Protein AF-A0A0J5TB33-F1 (afdb_monomer_lite)

Sequence (223 aa):
MFHTAGFGIARHGEAAIREALNRIAAAATGHLDEPNKAFGPMYPALNKSYAEESGFAPFRRLLRECILNHWPIAPGQIFLSEVLAERRLHSIVTAAKEFDLDAQVIEHFLIEVGAIPKLDDRPRSRRMFDAKAHAELLAEIPTLVGPIAMRRAMGATRHELMALEEENLLPPRTRVAKVKNPWRISDGETLVAGLLKGAIAVAEDDTDWETAPHPQADRGELV

Secondary structure (DSSP, 8-state):
-HHHHHHHHHTT-HHHHHHHHHHHHHT--STT--HHHHHTTHHHIIIIITSS-GGGHHHHHHHHHHHHTTS-PPTT-EETTEE--S-SEEEHHHHHHHHT--HHHHHHHHHHTTSS-S---S-GGG-EEETTTTHHHHHHGGG-B-HHHHHHHHT--HHHHHHHHHTTSS--S---TT-S--B-HHHHHHHHHHHHTTPPPPPTT-TTSPPPPPPP-------

Radius of gyration: 27.24 Å; chains: 1; bounding box: 70×29×78 Å

Foldseek 3Di:
DVVVVVVVQPVVDDVSLLVVLLVLLVVQQDLPRALCNSVPPVQCCQFPVCLPPPVCLSVLVSNVVSRLVFAFDQAQDDTSNDGRHHTQKDQLVRLCVVLVHDSVVVVQLCCVVVQFPPDDPGPSRRGMGGCVVCVVVSNCLVQFAAPVVLCVLLVHDPVRVVVCCVVVVQPFCDPPPPRRRRHHSVSSNVSSVVVCPPDDDDDPPRPVDDDDDDPDPPPPDDD

Structure (mmCIF, N/CA/C/O backbone):
data_AF-A0A0J5TB33-F1
#
_entry.id   AF-A0A0J5TB33-F1
#
loop_
_atom_site.group_PDB
_atom_site.id
_atom_site.type_symbol
_atom_site.label_atom_id
_atom_site.label_alt_id
_atom_site.label_comp_id
_atom_site.label_asym_id
_atom_site.label_entity_id
_atom_site.label_seq_id
_atom_site.pdbx_PDB_ins_code
_atom_site.Cartn_x
_atom_site.Cartn_y
_atom_site.Cartn_z
_atom_site.occupancy
_atom_site.B_iso_or_equiv
_atom_site.auth_seq_id
_atom_site.auth_comp_id
_atom_site.auth_asym_id
_atom_site.auth_atom_id
_atom_site.pdbx_PDB_model_num
ATOM 1 N N . MET A 1 1 ? 28.295 -12.869 -28.265 1.00 44.28 1 MET A N 1
ATOM 2 C CA . MET A 1 1 ? 27.444 -14.014 -27.860 1.00 44.28 1 MET A CA 1
ATOM 3 C C . MET A 1 1 ? 26.022 -13.614 -27.435 1.00 44.28 1 MET A C 1
ATOM 5 O O . MET A 1 1 ? 25.119 -14.402 -27.655 1.00 44.28 1 MET A O 1
ATOM 9 N N . PHE A 1 2 ? 25.776 -12.405 -26.901 1.00 53.16 2 PHE A N 1
ATOM 10 C CA . PHE A 1 2 ? 24.431 -11.971 -26.463 1.00 53.16 2 PHE A CA 1
ATOM 11 C C . PHE A 1 2 ? 23.439 -11.625 -27.595 1.00 53.16 2 PHE A C 1
ATOM 13 O O . PHE A 1 2 ? 22.242 -11.864 -27.455 1.00 53.16 2 PHE A O 1
ATOM 20 N N . HIS A 1 3 ? 23.916 -11.117 -28.738 1.00 55.41 3 HIS A N 1
ATOM 21 C CA . HIS A 1 3 ? 23.046 -10.688 -29.847 1.00 55.41 3 HIS A CA 1
ATOM 22 C C . HIS A 1 3 ? 22.219 -11.829 -30.468 1.00 55.41 3 HIS A C 1
ATOM 24 O O . HIS A 1 3 ? 21.059 -11.622 -30.818 1.00 55.41 3 HIS A O 1
ATOM 3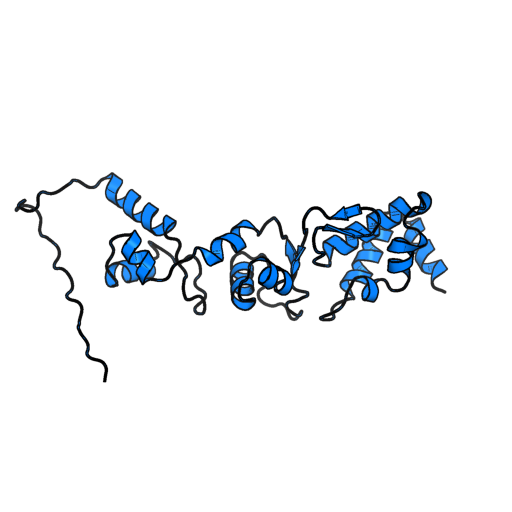0 N N . THR A 1 4 ? 22.769 -13.046 -30.548 1.00 61.22 4 THR A N 1
ATOM 31 C CA . THR A 1 4 ? 22.080 -14.211 -31.131 1.00 61.22 4 THR A CA 1
ATOM 32 C C . THR A 1 4 ? 20.906 -14.679 -30.268 1.00 61.22 4 THR A C 1
ATOM 34 O O . THR A 1 4 ? 19.859 -15.041 -30.797 1.00 61.22 4 THR A O 1
ATOM 37 N N . ALA A 1 5 ? 21.049 -14.617 -28.940 1.00 75.75 5 ALA A N 1
ATOM 38 C CA . ALA A 1 5 ? 19.981 -14.967 -28.005 1.00 75.75 5 ALA A CA 1
ATOM 39 C C . ALA A 1 5 ? 18.845 -13.930 -28.032 1.00 75.75 5 ALA A C 1
ATOM 41 O O . ALA A 1 5 ? 17.676 -14.303 -28.088 1.00 75.75 5 ALA A O 1
ATOM 42 N N . GLY A 1 6 ? 19.184 -12.635 -28.069 1.00 80.06 6 GLY A N 1
ATOM 43 C CA . GLY A 1 6 ? 18.194 -11.556 -28.159 1.00 80.06 6 GLY A CA 1
ATOM 44 C C . GLY A 1 6 ? 17.358 -11.622 -29.441 1.00 80.06 6 GLY A C 1
ATOM 45 O O . GLY A 1 6 ? 16.130 -11.597 -29.376 1.00 80.06 6 GLY A O 1
ATOM 46 N N . PHE A 1 7 ? 18.004 -11.794 -30.601 1.00 82.00 7 PHE A N 1
ATOM 47 C CA . PHE A 1 7 ? 17.297 -11.976 -31.876 1.00 82.00 7 PHE A CA 1
ATOM 48 C C . PHE A 1 7 ? 16.465 -13.266 -31.896 1.00 82.00 7 PHE A C 1
ATOM 50 O O . PHE A 1 7 ? 15.328 -13.273 -32.368 1.00 82.00 7 PHE A O 1
ATOM 57 N N . GLY A 1 8 ? 17.012 -14.348 -31.331 1.00 88.88 8 GLY A N 1
ATOM 58 C CA . GLY A 1 8 ? 16.320 -15.625 -31.193 1.00 88.88 8 GLY A CA 1
ATOM 59 C C . GLY A 1 8 ? 15.018 -15.531 -30.399 1.00 88.88 8 GLY A C 1
ATOM 60 O O . GLY A 1 8 ? 14.089 -16.257 -30.717 1.00 88.88 8 GLY A O 1
ATOM 61 N N . ILE A 1 9 ? 14.919 -14.621 -29.426 1.00 89.31 9 ILE A N 1
ATOM 62 C CA . ILE A 1 9 ? 13.676 -14.326 -28.696 1.00 89.31 9 ILE A CA 1
ATOM 63 C C . ILE A 1 9 ? 12.773 -13.407 -29.525 1.00 89.31 9 ILE A C 1
ATOM 65 O O . ILE A 1 9 ? 11.595 -13.704 -29.712 1.00 89.31 9 ILE A O 1
ATOM 69 N N . ALA A 1 10 ? 13.323 -12.312 -30.058 1.00 88.75 10 ALA A N 1
ATOM 70 C CA . ALA A 1 10 ? 12.549 -11.287 -30.755 1.00 88.75 10 ALA A CA 1
ATOM 71 C C . ALA A 1 10 ? 11.837 -11.807 -32.015 1.00 88.75 10 ALA A C 1
ATOM 73 O O . ALA A 1 10 ? 10.724 -11.371 -32.306 1.00 88.75 10 ALA A O 1
ATOM 74 N N . ARG A 1 11 ? 12.420 -12.783 -32.730 1.00 91.88 11 ARG A N 1
ATOM 75 C CA . ARG A 1 11 ? 11.772 -13.420 -33.895 1.00 91.88 11 ARG A CA 1
ATOM 76 C C . ARG A 1 11 ? 10.450 -14.125 -33.555 1.00 91.88 11 ARG A C 1
ATOM 78 O O . ARG A 1 11 ? 9.670 -14.399 -34.458 1.00 91.88 11 ARG A O 1
ATOM 85 N N . HIS A 1 12 ? 10.215 -14.441 -32.279 1.00 92.00 12 HIS A N 1
ATOM 86 C CA . HIS A 1 12 ? 8.972 -15.046 -31.792 1.00 92.00 12 HIS A CA 1
ATOM 87 C C . HIS A 1 12 ? 7.931 -13.997 -31.353 1.00 92.00 12 HIS A C 1
ATOM 89 O O . HIS A 1 12 ? 6.859 -14.356 -30.871 1.00 92.00 12 HIS A O 1
ATOM 95 N N . GLY A 1 13 ? 8.216 -12.706 -31.554 1.00 93.25 13 GLY A N 1
ATOM 96 C CA . GLY A 1 13 ? 7.269 -11.611 -31.369 1.00 93.25 13 GLY A CA 1
ATOM 97 C C . GLY A 1 13 ? 7.205 -11.045 -29.949 1.00 93.25 13 GLY A C 1
ATOM 98 O O . GLY A 1 13 ? 8.004 -11.364 -29.068 1.00 93.25 13 GLY A O 1
ATOM 99 N N . GLU A 1 14 ? 6.228 -10.159 -29.740 1.00 93.81 14 GLU A N 1
ATOM 100 C CA . GLU A 1 14 ? 6.089 -9.344 -28.526 1.00 93.81 14 GLU A CA 1
ATOM 101 C C . GLU A 1 14 ? 5.949 -10.182 -27.245 1.00 93.81 14 GLU A C 1
ATOM 103 O O . GLU A 1 14 ? 6.578 -9.874 -26.231 1.00 93.81 14 GLU A O 1
ATOM 108 N N . ALA A 1 15 ? 5.151 -11.252 -27.288 1.00 94.31 15 ALA A N 1
ATOM 109 C CA . ALA A 1 15 ? 4.901 -12.107 -26.129 1.00 94.31 15 ALA A CA 1
ATOM 110 C C . ALA A 1 15 ? 6.193 -12.760 -25.610 1.00 94.31 15 ALA A C 1
ATOM 112 O O . ALA A 1 15 ? 6.480 -12.690 -24.416 1.00 94.31 15 ALA A O 1
ATOM 113 N N . ALA A 1 16 ? 7.027 -13.289 -26.510 1.00 95.00 16 ALA A N 1
ATOM 114 C CA . ALA A 1 16 ? 8.303 -13.903 -26.148 1.00 95.00 16 ALA A CA 1
ATOM 115 C C . ALA A 1 16 ? 9.278 -12.890 -25.522 1.00 95.00 16 ALA A C 1
ATOM 117 O O . ALA A 1 16 ? 9.994 -13.211 -24.570 1.00 95.00 16 ALA A O 1
ATOM 118 N N . ILE A 1 17 ? 9.284 -11.648 -26.022 1.00 94.62 17 ILE A N 1
ATOM 119 C CA . ILE A 1 17 ? 10.077 -10.560 -25.436 1.00 94.62 17 ILE A CA 1
ATOM 120 C C . ILE A 1 17 ? 9.572 -10.248 -24.024 1.00 94.62 17 ILE A C 1
ATOM 122 O O . ILE A 1 17 ? 10.373 -10.164 -23.094 1.00 94.62 17 ILE A O 1
ATOM 126 N N . ARG A 1 18 ? 8.254 -10.119 -23.840 1.00 95.25 18 ARG A N 1
ATOM 127 C CA . ARG A 1 18 ? 7.637 -9.842 -22.534 1.00 95.25 18 ARG A CA 1
ATOM 128 C C . ARG A 1 18 ? 7.967 -10.925 -21.507 1.00 95.25 18 ARG A C 1
ATOM 130 O O . ARG A 1 18 ? 8.377 -10.604 -20.396 1.00 95.25 18 ARG A O 1
ATOM 137 N N . GLU A 1 19 ? 7.852 -12.193 -21.883 1.00 95.12 19 GLU A N 1
ATOM 138 C CA . GLU A 1 19 ? 8.221 -13.320 -21.021 1.00 95.12 19 GLU A CA 1
ATOM 139 C C . GLU A 1 19 ? 9.709 -13.317 -20.661 1.00 95.12 19 GLU A C 1
ATOM 141 O O . GLU A 1 19 ? 10.078 -13.577 -19.515 1.00 95.12 19 GLU A O 1
ATOM 146 N N . ALA A 1 20 ? 10.586 -12.999 -21.617 1.00 95.25 20 ALA A N 1
ATOM 147 C CA . ALA A 1 20 ? 12.014 -12.879 -21.349 1.00 95.25 20 ALA A CA 1
ATOM 148 C C . ALA A 1 20 ? 12.318 -11.746 -20.356 1.00 95.25 20 ALA A C 1
ATOM 150 O O . ALA A 1 20 ? 13.059 -11.970 -19.398 1.00 95.25 20 ALA A O 1
ATOM 151 N N . LEU A 1 21 ? 11.711 -10.570 -20.538 1.00 96.00 21 LEU A N 1
ATOM 152 C CA . LEU A 1 21 ? 11.855 -9.442 -19.614 1.00 96.00 21 LEU A CA 1
ATOM 153 C C . LEU A 1 21 ? 11.347 -9.792 -18.210 1.00 96.00 21 LEU A C 1
ATOM 155 O O . LEU A 1 21 ? 12.058 -9.551 -17.235 1.00 96.00 21 LEU A O 1
ATOM 159 N N . ASN A 1 22 ? 10.180 -10.434 -18.108 1.00 95.50 22 ASN A N 1
ATOM 160 C CA . ASN A 1 22 ? 9.620 -10.874 -16.829 1.00 95.50 22 ASN A CA 1
ATOM 161 C C . ASN A 1 22 ? 10.533 -11.885 -16.122 1.00 95.50 22 ASN A C 1
ATOM 163 O O . ASN A 1 22 ? 10.738 -11.781 -14.917 1.00 95.50 22 ASN A O 1
ATOM 167 N N . ARG A 1 23 ? 11.140 -12.834 -16.850 1.00 95.12 23 ARG A N 1
ATOM 168 C CA . ARG A 1 23 ? 12.107 -13.779 -16.258 1.00 95.12 23 ARG A CA 1
ATOM 169 C C . ARG A 1 23 ? 13.349 -13.078 -15.715 1.00 95.12 23 ARG A C 1
ATOM 171 O O . ARG A 1 23 ? 13.806 -13.423 -14.629 1.00 95.12 23 ARG A O 1
ATOM 178 N N . ILE A 1 24 ? 13.877 -12.094 -16.444 1.00 94.62 24 ILE A N 1
ATOM 179 C CA . ILE A 1 24 ? 15.017 -11.288 -15.981 1.00 94.62 24 ILE A CA 1
ATOM 180 C C . ILE A 1 24 ? 14.632 -10.503 -14.721 1.00 94.62 24 ILE A C 1
ATOM 182 O O . ILE A 1 24 ? 15.380 -10.500 -13.746 1.00 94.62 24 ILE A O 1
ATOM 186 N N . ALA A 1 25 ? 13.449 -9.884 -14.710 1.00 94.00 25 ALA A N 1
ATOM 187 C CA . ALA A 1 25 ? 12.959 -9.131 -13.561 1.00 94.00 25 ALA A CA 1
ATOM 188 C C . ALA A 1 25 ? 12.722 -10.013 -12.326 1.00 94.00 25 ALA A C 1
ATOM 190 O O . ALA A 1 25 ? 13.098 -9.634 -11.218 1.00 94.00 25 ALA A O 1
ATOM 191 N N . ALA A 1 26 ? 12.144 -11.200 -12.512 1.00 91.06 26 ALA A N 1
ATOM 192 C CA . ALA A 1 26 ? 11.885 -12.155 -11.438 1.00 91.06 26 ALA A CA 1
ATOM 193 C C . ALA A 1 26 ? 13.173 -12.705 -10.801 1.00 91.06 26 ALA A C 1
ATOM 195 O O . ALA A 1 26 ? 13.176 -13.027 -9.615 1.00 91.06 26 ALA A O 1
ATOM 196 N N . ALA A 1 27 ? 14.273 -12.775 -11.558 1.00 91.00 27 ALA A N 1
ATOM 197 C CA . ALA A 1 27 ? 15.575 -13.190 -11.038 1.00 91.00 27 ALA A CA 1
ATOM 198 C C . ALA A 1 27 ? 16.226 -12.143 -10.108 1.00 91.00 27 ALA A C 1
ATOM 200 O O . ALA A 1 27 ? 17.152 -12.472 -9.370 1.00 91.00 27 ALA A O 1
ATOM 201 N N . ALA A 1 28 ? 15.748 -10.895 -10.121 1.00 89.50 28 ALA A N 1
ATOM 202 C CA . ALA A 1 28 ? 16.237 -9.813 -9.273 1.00 89.50 28 ALA A CA 1
ATOM 203 C C . ALA A 1 28 ? 15.516 -9.823 -7.909 1.00 89.50 28 ALA A C 1
ATOM 205 O O . ALA A 1 28 ? 14.513 -9.129 -7.692 1.00 89.50 28 ALA A O 1
ATOM 206 N N . THR A 1 29 ? 15.980 -10.674 -6.993 1.00 84.12 29 THR A N 1
ATOM 207 C CA . THR A 1 29 ? 15.344 -10.917 -5.683 1.00 84.12 29 THR A CA 1
ATOM 208 C C . THR A 1 29 ? 15.983 -10.149 -4.524 1.00 84.12 29 THR A C 1
ATOM 210 O O . THR A 1 29 ? 15.443 -10.166 -3.414 1.00 84.12 29 THR A O 1
ATOM 213 N N . GLY A 1 30 ? 17.103 -9.461 -4.754 1.00 85.50 30 GLY A N 1
ATOM 214 C CA . GLY A 1 30 ? 17.840 -8.729 -3.730 1.00 85.50 30 GLY A CA 1
ATOM 215 C C . GLY A 1 30 ? 17.051 -7.563 -3.126 1.00 85.50 30 GLY A C 1
ATOM 216 O O . GLY A 1 30 ? 16.172 -6.973 -3.753 1.00 85.50 30 GLY A O 1
ATOM 217 N N . HIS A 1 31 ? 17.392 -7.199 -1.886 1.00 84.00 31 HIS A N 1
ATOM 218 C CA . HIS A 1 31 ? 16.707 -6.142 -1.129 1.00 84.00 31 HIS A CA 1
ATOM 219 C C . HIS A 1 31 ? 16.686 -4.781 -1.843 1.00 84.00 31 HIS A C 1
ATOM 221 O O . HIS A 1 31 ? 15.671 -4.085 -1.787 1.00 84.00 31 HIS A O 1
ATOM 227 N N . LEU A 1 32 ? 17.788 -4.435 -2.514 1.00 84.69 32 LEU A N 1
ATOM 228 C CA . LEU A 1 32 ? 17.999 -3.175 -3.236 1.00 84.69 32 LEU A CA 1
ATOM 229 C C . LEU A 1 32 ? 18.101 -3.393 -4.751 1.00 84.69 32 LEU A C 1
ATOM 231 O O . LEU A 1 32 ? 18.664 -2.565 -5.465 1.00 84.69 32 LEU A O 1
ATOM 235 N N . ASP A 1 33 ? 17.612 -4.529 -5.249 1.00 89.25 33 ASP A N 1
ATOM 236 C CA . ASP A 1 33 ? 17.640 -4.782 -6.681 1.00 89.25 33 ASP A CA 1
ATOM 237 C C . ASP A 1 33 ? 16.659 -3.842 -7.383 1.00 89.25 33 ASP A C 1
ATOM 239 O O . ASP A 1 33 ? 15.443 -3.939 -7.221 1.00 89.25 33 ASP A O 1
ATOM 243 N N . GLU A 1 34 ? 17.206 -2.938 -8.187 1.00 90.31 34 GLU A N 1
ATOM 244 C CA . GLU A 1 34 ? 16.476 -1.974 -9.010 1.00 90.31 34 GLU A CA 1
ATOM 245 C C . GLU A 1 34 ? 16.451 -2.401 -10.489 1.00 90.31 34 GLU A C 1
ATOM 247 O O . GLU A 1 34 ? 17.258 -3.242 -10.903 1.00 90.31 34 GLU A O 1
ATOM 252 N N . PRO A 1 35 ? 15.605 -1.786 -11.344 1.00 91.50 35 PRO A N 1
ATOM 253 C CA . PRO A 1 35 ? 15.584 -2.080 -12.779 1.00 91.50 35 PRO A CA 1
ATOM 254 C C . PRO A 1 35 ? 16.965 -2.033 -13.445 1.00 91.50 35 PRO A C 1
ATOM 256 O O . PRO A 1 35 ? 17.286 -2.880 -14.276 1.00 91.50 35 PRO A O 1
ATOM 259 N N . ASN A 1 36 ? 17.825 -1.093 -13.041 1.00 91.62 36 ASN A N 1
ATOM 260 C CA . ASN A 1 36 ? 19.185 -0.992 -13.569 1.00 91.62 36 ASN A CA 1
ATOM 261 C C . ASN A 1 36 ? 20.047 -2.221 -13.229 1.00 91.62 36 ASN A C 1
ATOM 263 O O . ASN A 1 36 ? 20.857 -2.654 -14.044 1.00 91.62 36 ASN A O 1
ATOM 267 N N . LYS A 1 37 ? 19.854 -2.810 -12.044 1.00 92.00 37 LYS A N 1
ATOM 268 C CA . LYS A 1 37 ? 20.540 -4.038 -11.634 1.00 92.00 37 LYS A CA 1
ATOM 269 C C . LYS A 1 37 ? 20.042 -5.244 -12.431 1.00 92.00 37 LYS A C 1
ATOM 271 O O . LYS A 1 37 ? 20.862 -6.055 -12.851 1.00 92.00 37 LYS A O 1
ATOM 276 N N . ALA A 1 38 ? 18.730 -5.337 -12.656 1.00 93.62 38 ALA A N 1
ATOM 277 C CA . ALA A 1 38 ? 18.110 -6.453 -13.369 1.00 93.62 38 ALA A CA 1
ATOM 278 C C . ALA A 1 38 ? 18.435 -6.450 -14.872 1.00 93.62 38 ALA A C 1
ATOM 280 O O . ALA A 1 38 ? 18.817 -7.470 -15.438 1.00 93.62 38 ALA A O 1
ATOM 281 N N . PHE A 1 39 ? 18.304 -5.294 -15.523 1.00 93.69 39 PHE A N 1
ATOM 282 C CA . PHE A 1 39 ? 18.406 -5.174 -16.980 1.00 93.69 39 PHE A CA 1
ATOM 283 C C . PHE A 1 39 ? 19.777 -4.688 -17.466 1.00 93.69 39 PHE A C 1
ATOM 285 O O . PHE A 1 39 ? 20.039 -4.687 -18.672 1.00 93.69 39 PHE A O 1
ATOM 292 N N . GLY A 1 40 ? 20.660 -4.280 -16.549 1.00 92.94 40 GLY A N 1
ATOM 293 C CA . GLY A 1 40 ? 22.014 -3.844 -16.870 1.00 92.94 40 GLY A CA 1
ATOM 294 C C . GLY A 1 40 ? 22.029 -2.724 -17.921 1.00 92.94 40 GLY A C 1
ATOM 295 O O . GLY A 1 40 ? 21.138 -1.876 -17.913 1.00 92.94 40 GLY A O 1
ATOM 296 N N . PRO A 1 41 ? 22.993 -2.728 -18.866 1.00 91.62 41 PRO A N 1
ATOM 297 C CA . PRO A 1 41 ? 23.144 -1.682 -19.884 1.00 91.62 41 PRO A CA 1
ATOM 298 C C . PRO A 1 41 ? 21.929 -1.460 -20.798 1.00 91.62 41 PRO A C 1
ATOM 300 O O . PRO A 1 41 ? 21.799 -0.381 -21.375 1.00 91.62 41 PRO A O 1
ATOM 303 N N . MET A 1 42 ? 21.023 -2.438 -20.919 1.00 91.38 42 MET A N 1
ATOM 304 C CA . MET A 1 42 ? 19.808 -2.291 -21.729 1.00 91.38 42 MET A CA 1
ATOM 305 C C . MET A 1 42 ? 18.904 -1.177 -21.190 1.00 91.38 42 MET A C 1
ATOM 307 O O . MET A 1 42 ? 18.334 -0.414 -21.970 1.00 91.38 42 MET A O 1
ATOM 311 N N . TYR A 1 43 ? 18.791 -1.060 -19.865 1.00 92.75 43 TYR A N 1
ATOM 312 C CA . TYR A 1 43 ? 17.937 -0.053 -19.243 1.00 92.75 43 TYR A CA 1
ATOM 313 C C . TYR A 1 43 ? 18.392 1.390 -19.520 1.00 92.75 43 TYR A C 1
ATOM 315 O O . TYR A 1 43 ? 17.599 2.140 -20.086 1.00 92.75 43 TYR A O 1
ATOM 323 N N . PRO A 1 44 ? 19.633 1.818 -19.206 1.00 91.81 44 PRO A N 1
ATOM 324 C CA . PRO A 1 44 ? 20.076 3.176 -19.500 1.00 91.81 44 PRO A CA 1
ATOM 325 C C . PRO A 1 44 ? 20.126 3.466 -21.003 1.00 91.81 44 PRO A C 1
ATOM 327 O O . PRO A 1 44 ? 19.844 4.600 -21.386 1.00 91.81 44 PRO A O 1
ATOM 330 N N . ALA A 1 45 ? 20.412 2.475 -21.857 1.00 92.25 45 ALA A N 1
ATOM 331 C CA . ALA A 1 45 ? 20.367 2.661 -23.306 1.00 92.25 45 ALA A CA 1
ATOM 332 C C . ALA A 1 45 ? 18.952 3.037 -23.777 1.00 92.25 45 ALA A C 1
ATOM 334 O O . ALA A 1 45 ? 18.773 4.060 -24.430 1.00 92.25 45 ALA A O 1
ATOM 335 N N . LEU A 1 46 ? 17.930 2.273 -23.381 1.00 92.19 46 LEU A N 1
ATOM 336 C CA . LEU A 1 46 ? 16.538 2.561 -23.745 1.00 92.19 46 LEU A CA 1
ATOM 337 C C . LEU A 1 46 ? 15.963 3.791 -23.030 1.00 92.19 46 LEU A C 1
ATOM 339 O O . LEU A 1 46 ? 15.118 4.481 -23.591 1.00 92.19 46 LEU A O 1
ATOM 343 N N . ASN A 1 47 ? 16.409 4.074 -21.806 1.00 90.31 47 ASN A N 1
ATOM 344 C CA . ASN A 1 47 ? 15.911 5.197 -21.014 1.00 90.31 47 ASN A CA 1
ATOM 345 C C . ASN A 1 47 ? 16.560 6.542 -21.378 1.00 90.31 47 ASN A C 1
ATOM 347 O O . ASN A 1 47 ? 15.970 7.581 -21.102 1.00 90.31 47 ASN A O 1
ATOM 351 N N . LYS A 1 48 ? 17.772 6.540 -21.949 1.00 89.06 48 LYS A N 1
ATOM 352 C CA . LYS A 1 48 ? 18.525 7.765 -22.267 1.00 89.06 48 LYS A CA 1
ATOM 353 C C . LYS A 1 48 ? 18.961 7.814 -23.727 1.00 89.06 48 LYS A C 1
ATOM 355 O O . LYS A 1 48 ? 18.507 8.682 -24.458 1.00 89.06 48 LYS A O 1
ATOM 360 N N . SER A 1 49 ? 19.826 6.892 -24.151 1.00 91.50 49 SER A N 1
ATOM 361 C CA . SER A 1 49 ? 20.457 6.936 -25.480 1.00 91.50 49 SER A CA 1
ATOM 362 C C . SER A 1 49 ? 19.447 6.842 -26.622 1.00 91.50 49 SER A C 1
ATOM 364 O O . SER A 1 49 ? 19.592 7.536 -27.618 1.00 91.50 49 SER A O 1
ATOM 366 N N . TYR A 1 50 ? 18.408 6.027 -26.445 1.00 90.44 50 TYR A N 1
ATOM 367 C CA . TYR A 1 50 ? 17.377 5.752 -27.444 1.00 90.44 50 TYR A CA 1
ATOM 368 C C . TYR A 1 50 ? 16.006 6.300 -27.037 1.00 90.44 50 TYR A C 1
ATOM 370 O O . TYR A 1 50 ? 14.984 5.765 -27.467 1.00 90.44 50 TYR A O 1
ATOM 378 N N . ALA A 1 51 ? 15.952 7.322 -26.178 1.00 87.50 51 ALA A N 1
ATOM 379 C CA . ALA A 1 51 ? 14.692 7.854 -25.651 1.00 87.50 51 ALA A CA 1
ATOM 380 C C . ALA A 1 51 ? 13.794 8.462 -26.748 1.00 87.50 51 ALA A C 1
ATOM 382 O O . ALA A 1 51 ? 12.581 8.251 -26.729 1.00 87.50 51 ALA A O 1
ATOM 383 N N . GLU A 1 52 ? 14.403 9.122 -27.738 1.00 88.56 52 GLU A N 1
ATOM 384 C CA . GLU A 1 52 ? 13.711 9.828 -28.831 1.00 88.56 52 GLU A CA 1
ATOM 385 C C . GLU A 1 52 ? 13.635 9.015 -30.134 1.00 88.56 52 GLU A C 1
ATOM 387 O O . GLU A 1 52 ? 12.995 9.410 -31.106 1.00 88.56 52 GLU A O 1
ATOM 392 N N . GLU A 1 53 ? 14.268 7.842 -30.179 1.00 92.00 53 GLU A N 1
ATOM 393 C CA . GLU A 1 53 ? 14.298 7.025 -31.390 1.00 92.00 53 GLU A CA 1
ATOM 394 C C . GLU A 1 53 ? 12.997 6.227 -31.538 1.00 92.00 53 GLU A C 1
ATOM 396 O O . GLU A 1 53 ? 12.715 5.301 -30.768 1.00 92.00 53 GLU A O 1
ATOM 401 N N . SER A 1 54 ? 12.184 6.566 -32.541 1.00 90.50 54 SER A N 1
ATOM 402 C CA . SER A 1 54 ? 10.863 5.953 -32.763 1.00 90.50 54 SER A CA 1
ATOM 403 C C . SER A 1 54 ? 10.929 4.439 -32.994 1.00 90.50 54 SER A C 1
ATOM 405 O O . SER A 1 54 ? 10.058 3.712 -32.517 1.00 90.50 54 SER A O 1
ATOM 407 N N . GLY A 1 55 ? 12.000 3.940 -33.623 1.00 92.06 55 GLY A N 1
ATOM 408 C CA . GLY A 1 55 ? 12.228 2.506 -33.841 1.00 92.06 55 GLY A CA 1
ATOM 409 C C . GLY A 1 55 ? 12.333 1.686 -32.548 1.00 92.06 55 GLY A C 1
ATOM 410 O O . GLY A 1 55 ? 12.009 0.499 -32.540 1.00 92.06 55 GLY A O 1
ATOM 411 N N . PHE A 1 56 ? 12.709 2.320 -31.433 1.00 91.50 56 PHE A N 1
ATOM 412 C CA . PHE A 1 56 ? 12.794 1.675 -30.121 1.00 91.50 56 PHE A CA 1
ATOM 413 C C . PHE A 1 56 ? 11.534 1.849 -29.264 1.00 91.50 56 PHE A C 1
ATOM 415 O O . PHE A 1 56 ? 11.447 1.236 -28.197 1.00 91.50 56 PHE A O 1
ATOM 422 N N . ALA A 1 57 ? 10.532 2.615 -29.714 1.00 91.62 57 ALA A N 1
ATOM 423 C CA . ALA A 1 57 ? 9.319 2.874 -28.935 1.00 91.62 57 ALA A CA 1
ATOM 424 C C . ALA A 1 57 ? 8.586 1.590 -28.484 1.00 91.62 57 ALA A C 1
ATOM 426 O O . ALA A 1 57 ? 8.239 1.501 -27.301 1.00 91.62 57 ALA A O 1
ATOM 427 N N . PRO A 1 58 ? 8.421 0.545 -29.328 1.00 92.31 58 PRO A N 1
ATOM 428 C CA . PRO A 1 58 ? 7.798 -0.704 -28.887 1.00 92.31 58 PRO A CA 1
ATOM 429 C C . PRO A 1 58 ? 8.570 -1.392 -27.753 1.00 92.31 58 PRO A C 1
ATOM 431 O O . PRO A 1 58 ? 7.962 -1.878 -26.800 1.00 92.31 58 PRO A O 1
ATOM 434 N N . PHE A 1 59 ? 9.905 -1.387 -27.810 1.00 91.38 59 PHE A N 1
ATOM 435 C CA . PHE A 1 59 ? 10.756 -1.977 -26.773 1.00 91.38 59 PHE A CA 1
ATOM 436 C C . PHE A 1 59 ? 10.738 -1.163 -25.478 1.00 91.38 59 PHE A C 1
ATOM 438 O O . PHE A 1 59 ? 10.646 -1.753 -24.400 1.00 91.38 59 PHE A O 1
ATOM 445 N N . ARG A 1 60 ? 10.764 0.176 -25.567 1.00 93.75 60 ARG A N 1
ATOM 446 C CA . ARG A 1 60 ? 10.619 1.055 -24.394 1.00 93.75 60 ARG A CA 1
ATOM 447 C C . ARG A 1 60 ? 9.294 0.798 -23.681 1.00 93.75 60 ARG A C 1
ATOM 449 O O . ARG A 1 60 ? 9.301 0.605 -22.468 1.00 93.75 60 ARG A O 1
ATOM 456 N N . ARG A 1 61 ? 8.190 0.684 -24.428 1.00 93.94 61 ARG A N 1
ATOM 457 C CA . ARG A 1 61 ? 6.864 0.346 -23.884 1.00 93.94 61 ARG A CA 1
ATOM 458 C C . ARG A 1 61 ? 6.869 -1.002 -23.157 1.00 93.94 61 ARG A C 1
ATOM 460 O O . ARG A 1 61 ? 6.380 -1.095 -22.036 1.00 93.94 61 ARG A O 1
ATOM 467 N N . LEU A 1 62 ? 7.445 -2.043 -23.763 1.00 94.94 62 LEU A N 1
ATOM 468 C CA . LEU A 1 62 ? 7.525 -3.372 -23.142 1.00 94.94 62 LEU A CA 1
ATOM 469 C C . LEU A 1 62 ? 8.343 -3.376 -21.855 1.00 94.94 62 LEU A C 1
ATOM 471 O O . LEU A 1 62 ? 7.913 -3.952 -20.855 1.00 94.94 62 LEU A O 1
ATOM 475 N N . LEU A 1 63 ? 9.506 -2.726 -21.875 1.00 95.19 63 LEU A N 1
ATOM 476 C CA . LEU A 1 63 ? 10.355 -2.622 -20.697 1.00 95.19 63 LEU A CA 1
ATOM 477 C C . LEU A 1 63 ? 9.678 -1.797 -19.597 1.00 95.19 63 LEU A C 1
ATOM 479 O O . LEU A 1 63 ? 9.740 -2.187 -18.434 1.00 95.19 63 LEU A O 1
ATOM 483 N N . ARG A 1 64 ? 8.985 -0.711 -19.957 1.00 94.31 64 ARG A N 1
ATOM 484 C CA . ARG A 1 64 ? 8.218 0.131 -19.026 1.00 94.31 64 ARG A CA 1
ATOM 485 C C . ARG A 1 64 ? 7.144 -0.676 -18.317 1.00 94.31 64 ARG A C 1
ATOM 487 O O . ARG A 1 64 ? 7.111 -0.688 -17.091 1.00 94.31 64 ARG A O 1
ATOM 494 N N . GLU A 1 65 ? 6.336 -1.409 -19.075 1.00 94.06 65 GLU A N 1
ATOM 495 C CA . GLU A 1 65 ? 5.306 -2.285 -18.515 1.00 94.06 65 GLU A CA 1
ATOM 496 C C . GLU A 1 65 ? 5.905 -3.376 -17.620 1.00 94.06 65 GLU A C 1
ATOM 498 O O . GLU A 1 65 ? 5.412 -3.614 -16.519 1.00 94.06 65 GLU A O 1
ATOM 503 N N . CYS A 1 66 ? 7.012 -4.000 -18.035 1.00 95.50 66 CYS A N 1
ATOM 504 C CA . CYS A 1 66 ? 7.707 -4.977 -17.199 1.00 95.50 66 CYS A CA 1
ATOM 505 C C . CYS A 1 66 ? 8.181 -4.356 -15.875 1.00 95.50 66 CYS A C 1
ATOM 507 O O . CYS A 1 66 ? 7.983 -4.953 -14.818 1.00 95.50 66 CYS A O 1
ATOM 509 N N . ILE A 1 67 ? 8.789 -3.168 -15.917 1.00 94.69 67 ILE A N 1
ATOM 510 C CA . ILE A 1 67 ? 9.301 -2.483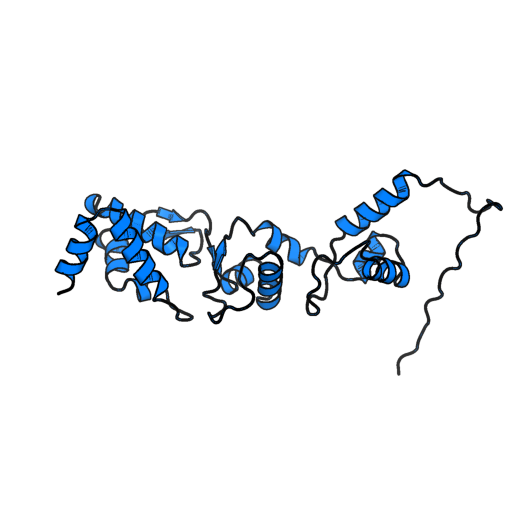 -14.725 1.00 94.69 67 ILE A CA 1
ATOM 511 C C . ILE A 1 67 ? 8.159 -2.125 -13.769 1.00 94.69 67 ILE A C 1
ATOM 513 O O . ILE A 1 67 ? 8.240 -2.429 -12.578 1.00 94.69 67 ILE A O 1
ATOM 517 N N . LEU A 1 68 ? 7.079 -1.539 -14.289 1.00 93.56 68 LEU A N 1
ATOM 518 C CA . LEU A 1 68 ? 5.909 -1.152 -13.495 1.00 93.56 68 LEU A CA 1
ATOM 519 C C . LEU A 1 68 ? 5.219 -2.338 -12.815 1.00 93.56 68 LEU A C 1
ATOM 521 O O . LEU A 1 68 ? 4.577 -2.152 -11.787 1.00 93.56 68 LEU A O 1
ATOM 525 N N . ASN A 1 69 ? 5.380 -3.545 -13.359 1.00 93.56 69 ASN A N 1
ATOM 526 C CA . ASN A 1 69 ? 4.825 -4.773 -12.792 1.00 93.56 69 ASN A CA 1
ATOM 527 C C . ASN A 1 69 ? 5.744 -5.461 -11.763 1.00 93.56 69 ASN A C 1
ATOM 529 O O . ASN A 1 69 ? 5.323 -6.435 -11.146 1.00 93.56 69 ASN A O 1
ATOM 533 N N . HIS A 1 70 ? 6.982 -4.992 -11.564 1.00 93.06 70 HIS A N 1
ATOM 534 C CA . HIS A 1 70 ? 7.959 -5.652 -10.679 1.00 93.06 70 HIS A CA 1
ATOM 535 C C . HIS A 1 70 ? 8.603 -4.725 -9.637 1.00 93.06 70 HIS A C 1
ATOM 537 O O . HIS A 1 70 ? 9.227 -5.220 -8.691 1.00 93.06 70 HIS A O 1
ATOM 543 N N . TRP A 1 71 ? 8.480 -3.401 -9.782 1.00 94.00 71 TRP A N 1
ATOM 544 C CA . TRP A 1 71 ? 9.077 -2.423 -8.868 1.00 94.00 71 TRP A CA 1
ATOM 545 C C . TRP A 1 71 ? 8.112 -1.292 -8.495 1.00 94.00 71 TRP A C 1
ATOM 547 O O . TRP A 1 71 ? 7.302 -0.874 -9.324 1.00 94.00 71 TRP A O 1
ATOM 557 N N . PRO A 1 72 ? 8.221 -0.743 -7.268 1.00 94.06 72 PRO A N 1
ATOM 558 C CA . PRO A 1 72 ? 7.372 0.347 -6.804 1.00 94.06 72 PRO A CA 1
ATOM 559 C C . PRO A 1 72 ? 7.911 1.693 -7.295 1.00 94.06 72 PRO A C 1
ATOM 561 O O . PRO A 1 72 ? 8.515 2.454 -6.533 1.00 94.06 72 PRO A O 1
ATOM 564 N N . ILE A 1 73 ? 7.709 1.995 -8.576 1.00 93.06 73 ILE A N 1
ATOM 565 C CA . ILE A 1 73 ? 8.157 3.268 -9.153 1.00 93.06 73 ILE A CA 1
ATOM 566 C C . ILE A 1 73 ? 7.307 4.419 -8.610 1.00 93.06 73 ILE A C 1
ATOM 568 O O . ILE A 1 73 ? 6.081 4.333 -8.576 1.00 93.06 73 ILE A O 1
ATOM 572 N N . ALA A 1 74 ? 7.969 5.479 -8.148 1.00 90.69 74 ALA A N 1
ATOM 573 C CA . ALA A 1 74 ? 7.296 6.658 -7.619 1.00 90.69 74 ALA A CA 1
ATOM 574 C C . ALA A 1 74 ? 6.603 7.454 -8.742 1.00 90.69 74 ALA A C 1
ATOM 576 O O . ALA A 1 74 ? 7.141 7.530 -9.853 1.00 90.69 74 ALA A O 1
ATOM 577 N N . PRO A 1 75 ? 5.443 8.075 -8.465 1.00 90.56 75 PRO A N 1
ATOM 578 C CA . PRO A 1 75 ? 4.794 8.965 -9.419 1.00 90.56 75 PRO A CA 1
ATOM 579 C C . PRO A 1 75 ? 5.641 10.226 -9.668 1.00 90.56 75 PRO A C 1
ATOM 581 O O . PRO A 1 75 ? 6.558 10.549 -8.911 1.00 90.56 75 PRO A O 1
ATOM 584 N N . GLY A 1 76 ? 5.349 10.935 -10.757 1.00 86.44 76 GLY A N 1
ATOM 585 C CA . GLY A 1 76 ? 6.020 12.174 -11.161 1.00 86.44 76 GLY A CA 1
ATOM 586 C C . GLY A 1 76 ? 7.384 11.986 -11.834 1.00 86.44 76 GLY A C 1
ATOM 587 O O . GLY A 1 76 ? 7.963 12.952 -12.325 1.00 86.44 76 GLY A O 1
ATOM 588 N N . GLN A 1 77 ? 7.904 10.759 -11.908 1.00 79.12 77 GLN A N 1
ATOM 589 C CA . GLN A 1 77 ? 9.156 10.473 -12.607 1.00 79.12 77 GLN A CA 1
ATOM 590 C C . GLN A 1 77 ? 8.915 10.280 -14.110 1.00 79.12 77 GLN A C 1
ATOM 592 O O . GLN A 1 77 ? 8.057 9.491 -14.516 1.00 79.12 77 GLN A O 1
ATOM 597 N N . ILE A 1 78 ? 9.709 10.968 -14.937 1.00 78.75 78 ILE A N 1
ATOM 598 C CA . ILE A 1 78 ? 9.854 10.631 -16.358 1.00 78.75 78 ILE A CA 1
ATOM 599 C C . ILE A 1 78 ? 10.782 9.424 -16.439 1.00 78.75 78 ILE A C 1
ATOM 601 O O . ILE A 1 78 ? 11.946 9.503 -16.042 1.00 78.75 78 ILE A O 1
ATOM 605 N N . PHE A 1 79 ? 10.291 8.314 -16.977 1.00 81.94 79 PHE A N 1
ATOM 606 C CA . PHE A 1 79 ? 11.152 7.187 -17.320 1.00 81.94 79 PHE A CA 1
ATOM 607 C C . PHE A 1 79 ? 10.592 6.454 -18.534 1.00 81.94 79 PHE A C 1
ATOM 609 O O . PHE A 1 79 ? 9.382 6.286 -18.669 1.00 81.94 79 PHE A O 1
ATOM 616 N N . LEU A 1 80 ? 11.471 6.028 -19.437 1.00 85.44 80 LEU A N 1
ATOM 617 C CA . LEU A 1 80 ? 11.097 5.410 -20.711 1.00 85.44 80 LEU A CA 1
ATOM 618 C C . LEU A 1 80 ? 10.075 6.264 -21.488 1.00 85.44 80 LEU A C 1
ATOM 620 O O . LEU A 1 80 ? 9.060 5.759 -21.959 1.00 85.44 80 LEU A O 1
ATOM 624 N N . SER A 1 81 ? 10.395 7.561 -21.604 1.00 77.44 81 SER A N 1
ATOM 625 C CA . SER A 1 81 ? 9.709 8.587 -22.412 1.00 77.44 81 SER A CA 1
ATOM 626 C C . SER A 1 81 ? 8.351 9.091 -21.901 1.00 77.44 81 SER A C 1
ATOM 628 O O . SER A 1 81 ? 7.754 9.950 -22.541 1.00 77.44 81 SER A O 1
ATOM 630 N N . GLU A 1 82 ? 7.870 8.627 -20.745 1.00 83.75 82 GLU A N 1
ATOM 631 C CA . GLU A 1 82 ? 6.560 9.025 -20.211 1.00 83.75 82 GLU A CA 1
ATOM 632 C C . GLU A 1 82 ? 6.612 9.331 -18.709 1.00 83.75 82 GLU A C 1
ATOM 634 O O . GLU A 1 82 ? 7.298 8.651 -17.935 1.00 83.75 82 GLU A O 1
ATOM 639 N N . VAL A 1 83 ? 5.827 10.326 -18.282 1.00 87.50 83 VAL A N 1
ATOM 640 C CA . VAL A 1 83 ? 5.575 10.608 -16.862 1.00 87.50 83 VAL A CA 1
ATOM 641 C C . VAL A 1 83 ? 4.673 9.519 -16.294 1.00 87.50 83 VAL A C 1
ATOM 643 O O . VAL A 1 83 ? 3.638 9.187 -16.872 1.00 87.50 83 VAL A O 1
ATOM 646 N N . LEU A 1 84 ? 5.046 8.952 -15.150 1.00 87.88 84 LEU A N 1
ATOM 647 C CA . LEU A 1 84 ? 4.138 8.107 -14.380 1.00 87.88 84 LEU A CA 1
ATOM 648 C C . LEU A 1 84 ? 3.246 8.983 -13.495 1.00 87.88 84 LEU A C 1
ATOM 650 O O . LEU A 1 84 ? 3.733 9.553 -12.526 1.00 87.88 84 LEU A O 1
ATOM 654 N N . ALA A 1 85 ? 1.960 9.105 -13.828 1.00 88.38 85 ALA A N 1
ATOM 655 C CA . ALA A 1 85 ? 1.028 9.928 -13.053 1.00 88.38 85 ALA A CA 1
ATOM 656 C C . ALA A 1 85 ? 0.784 9.360 -11.646 1.00 88.38 85 ALA A C 1
ATOM 658 O O . ALA A 1 85 ? 0.838 10.091 -10.663 1.00 88.38 85 ALA A O 1
ATOM 659 N N . GLU A 1 86 ? 0.578 8.045 -11.554 1.00 89.94 86 GLU A N 1
ATOM 660 C CA . GLU A 1 86 ? 0.235 7.345 -10.316 1.00 89.94 86 GLU A CA 1
ATOM 661 C C . GLU A 1 86 ? 1.079 6.080 -10.155 1.00 89.94 86 GLU A C 1
ATOM 663 O O . GLU A 1 86 ? 1.468 5.427 -11.129 1.00 89.94 86 GLU A O 1
ATOM 668 N N . ARG A 1 87 ? 1.352 5.713 -8.904 1.00 92.62 87 ARG A N 1
ATOM 669 C CA . ARG A 1 87 ? 2.063 4.481 -8.569 1.00 92.62 87 ARG A CA 1
ATOM 670 C C . ARG A 1 87 ? 1.178 3.269 -8.887 1.00 92.62 87 ARG A C 1
ATOM 672 O O . ARG A 1 87 ? 0.055 3.192 -8.412 1.00 92.62 87 ARG A O 1
ATOM 679 N N . ARG A 1 88 ? 1.703 2.288 -9.636 1.00 94.56 88 ARG A N 1
ATOM 680 C CA . ARG A 1 88 ? 1.002 1.009 -9.895 1.00 94.56 88 ARG A CA 1
ATOM 681 C C . ARG A 1 88 ? 1.148 0.027 -8.733 1.00 94.56 88 ARG A C 1
ATOM 683 O O . ARG A 1 88 ? 0.178 -0.584 -8.306 1.00 94.56 88 ARG A O 1
ATOM 690 N N . LEU A 1 89 ? 2.368 -0.114 -8.219 1.00 96.12 89 LEU A N 1
ATOM 691 C CA . LEU A 1 89 ? 2.686 -1.046 -7.143 1.00 96.12 89 LEU A CA 1
ATOM 692 C C . LEU A 1 89 ? 3.327 -0.338 -5.958 1.00 96.12 89 LEU A C 1
ATOM 694 O O . LEU A 1 89 ? 4.220 0.498 -6.123 1.00 96.12 89 LEU A O 1
ATOM 698 N N . HIS A 1 90 ? 2.953 -0.773 -4.764 1.00 97.31 90 HIS A N 1
ATOM 699 C CA . HIS A 1 90 ? 3.700 -0.516 -3.546 1.00 97.31 90 HIS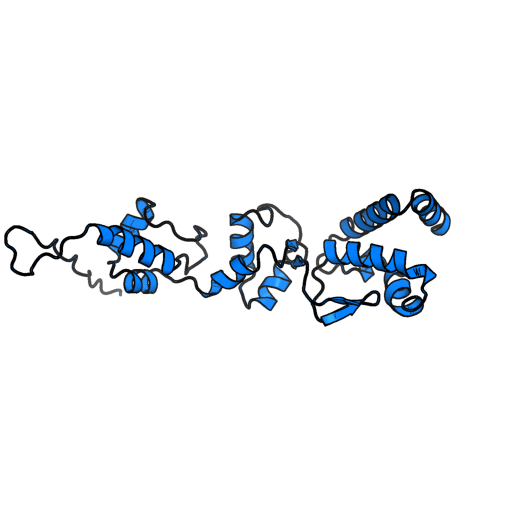 A CA 1
ATOM 700 C C . HIS A 1 90 ? 4.502 -1.748 -3.147 1.00 97.31 90 HIS A C 1
ATOM 702 O O . HIS A 1 90 ? 4.041 -2.874 -3.293 1.00 97.31 90 HIS A O 1
ATOM 708 N N . SER A 1 91 ? 5.690 -1.529 -2.589 1.00 96.12 91 SER A N 1
ATOM 709 C CA . SER A 1 91 ? 6.230 -2.434 -1.577 1.00 96.12 91 SER A CA 1
ATOM 710 C C . SER A 1 91 ? 5.776 -1.994 -0.189 1.00 96.12 91 SER A C 1
ATOM 712 O O . SER A 1 91 ? 5.445 -0.816 -0.003 1.00 96.12 91 SER A O 1
ATOM 714 N N . ILE A 1 92 ? 5.862 -2.886 0.803 1.00 96.75 92 ILE A N 1
ATOM 715 C CA . ILE A 1 92 ? 5.592 -2.548 2.215 1.00 96.75 92 ILE A CA 1
ATOM 716 C C . ILE A 1 92 ? 6.384 -1.298 2.640 1.00 96.75 92 ILE A C 1
ATOM 718 O O . ILE A 1 92 ? 5.842 -0.415 3.294 1.00 96.75 92 ILE A O 1
ATOM 722 N N . VAL A 1 93 ? 7.651 -1.180 2.221 1.00 95.94 93 VAL A N 1
ATOM 723 C CA . VAL A 1 93 ? 8.514 -0.030 2.559 1.00 95.94 93 VAL A CA 1
ATOM 724 C C . VAL A 1 93 ? 7.996 1.268 1.940 1.00 95.94 93 VAL A C 1
ATOM 726 O O . VAL A 1 93 ? 7.941 2.296 2.610 1.00 95.94 93 VAL A O 1
ATOM 729 N N . THR A 1 94 ? 7.614 1.240 0.660 1.00 96.25 94 THR A N 1
ATOM 730 C CA . THR A 1 94 ? 7.105 2.453 0.000 1.00 96.25 94 THR A CA 1
ATOM 731 C C . THR A 1 94 ? 5.743 2.876 0.533 1.00 96.25 94 THR A C 1
ATOM 733 O O . THR A 1 94 ? 5.509 4.071 0.644 1.00 96.25 94 THR A O 1
ATOM 736 N N . ALA A 1 95 ? 4.880 1.926 0.897 1.00 97.06 95 ALA A N 1
ATOM 737 C CA . ALA A 1 95 ? 3.587 2.224 1.500 1.00 97.06 95 ALA A CA 1
ATOM 738 C C . ALA A 1 95 ? 3.742 2.803 2.908 1.00 97.06 95 ALA A C 1
ATOM 740 O O . ALA A 1 95 ? 3.131 3.817 3.213 1.00 97.06 95 ALA A O 1
ATOM 741 N N . ALA A 1 96 ? 4.628 2.232 3.730 1.00 96.56 96 ALA A N 1
ATOM 742 C CA . ALA A 1 96 ? 4.942 2.764 5.057 1.00 96.56 96 ALA A CA 1
ATOM 743 C C . ALA A 1 96 ? 5.378 4.226 4.998 1.00 96.56 96 ALA A C 1
ATOM 745 O O . ALA A 1 96 ? 4.897 5.051 5.765 1.00 96.56 96 ALA A O 1
ATOM 746 N N . LYS A 1 97 ? 6.236 4.558 4.030 1.00 96.12 97 LYS A N 1
ATOM 747 C CA . LYS A 1 97 ? 6.682 5.934 3.818 1.00 96.12 97 LYS A CA 1
ATOM 748 C C . LYS A 1 97 ? 5.572 6.853 3.299 1.00 96.12 97 LYS A C 1
ATOM 750 O O . LYS A 1 97 ? 5.525 8.007 3.697 1.00 96.12 97 LYS A O 1
ATOM 755 N N . GLU A 1 98 ? 4.748 6.380 2.367 1.00 95.12 98 GLU A N 1
ATOM 756 C CA . GLU A 1 98 ? 3.732 7.210 1.705 1.00 95.12 98 GLU A CA 1
ATOM 757 C C . GLU A 1 98 ? 2.526 7.495 2.610 1.00 95.12 98 GLU A C 1
ATOM 759 O O . GLU A 1 98 ? 2.015 8.609 2.600 1.00 95.12 98 GLU A O 1
ATOM 764 N N . PHE A 1 99 ? 2.126 6.524 3.434 1.00 93.25 99 PHE A N 1
ATOM 765 C CA . PHE A 1 99 ? 1.002 6.646 4.369 1.00 93.25 99 PHE A CA 1
ATOM 766 C C . PHE A 1 99 ? 1.426 7.041 5.794 1.00 93.25 99 PHE A C 1
ATOM 768 O O . PHE A 1 99 ? 0.564 7.174 6.655 1.00 93.25 99 PHE A O 1
ATOM 775 N N . ASP A 1 100 ? 2.728 7.218 6.044 1.00 94.56 100 ASP A N 1
ATOM 776 C CA . ASP A 1 100 ? 3.308 7.480 7.372 1.00 94.56 100 ASP A CA 1
ATOM 777 C C . ASP A 1 100 ? 2.858 6.459 8.436 1.00 94.56 100 ASP A C 1
ATOM 779 O O . ASP A 1 100 ? 2.394 6.781 9.529 1.00 94.56 100 ASP A O 1
ATOM 783 N N . LEU A 1 101 ? 2.960 5.177 8.080 1.00 92.38 101 LEU A N 1
ATOM 784 C CA . LEU A 1 101 ? 2.523 4.051 8.903 1.00 92.38 101 LEU A CA 1
ATOM 785 C C . LEU A 1 101 ? 3.684 3.108 9.204 1.00 92.38 101 LEU A C 1
ATOM 787 O O . LEU A 1 101 ? 4.593 2.915 8.394 1.00 92.38 101 LEU A O 1
ATOM 791 N N . ASP A 1 102 ? 3.612 2.434 10.351 1.00 92.50 102 ASP A N 1
ATOM 792 C CA . ASP A 1 102 ? 4.562 1.376 10.674 1.00 92.50 102 ASP A CA 1
ATOM 793 C C . ASP A 1 102 ? 4.458 0.215 9.665 1.00 92.50 102 ASP A C 1
ATOM 795 O O . ASP A 1 102 ? 3.381 -0.314 9.372 1.00 92.50 102 ASP A O 1
ATOM 799 N N . ALA A 1 103 ? 5.612 -0.210 9.147 1.00 94.50 103 ALA A N 1
ATOM 800 C CA . ALA A 1 103 ? 5.694 -1.245 8.122 1.00 94.50 103 ALA A CA 1
ATOM 801 C C . ALA A 1 103 ? 5.127 -2.595 8.589 1.00 94.50 103 ALA A C 1
ATOM 803 O O . ALA A 1 103 ? 4.601 -3.348 7.771 1.00 94.50 103 ALA A O 1
ATOM 804 N N . GLN A 1 104 ? 5.233 -2.916 9.883 1.00 92.06 104 GLN A N 1
ATOM 805 C CA . GLN A 1 104 ? 4.676 -4.149 10.431 1.00 92.06 104 GLN A CA 1
ATOM 806 C C . GLN A 1 104 ? 3.149 -4.067 10.540 1.00 92.06 104 GLN A C 1
ATOM 808 O O . GLN A 1 104 ? 2.476 -5.068 10.306 1.00 92.06 104 GLN A O 1
ATOM 813 N N . VAL A 1 105 ? 2.591 -2.894 10.862 1.00 91.81 105 VAL A N 1
ATOM 814 C CA . VAL A 1 105 ? 1.134 -2.673 10.839 1.00 91.81 105 VAL A CA 1
ATOM 815 C C . VAL A 1 105 ? 0.593 -2.881 9.426 1.00 91.81 105 VAL A C 1
ATOM 817 O O . VAL A 1 105 ? -0.277 -3.732 9.246 1.00 91.81 105 VAL A O 1
ATOM 820 N N . ILE A 1 106 ? 1.156 -2.201 8.422 1.00 94.06 106 ILE A N 1
ATOM 821 C CA . ILE A 1 106 ? 0.749 -2.369 7.013 1.00 94.06 106 ILE A CA 1
ATOM 822 C C . ILE A 1 106 ? 0.812 -3.837 6.588 1.00 94.06 106 ILE A C 1
ATOM 824 O O . ILE A 1 106 ? -0.134 -4.361 6.004 1.00 94.06 106 ILE A O 1
ATOM 828 N N . GLU A 1 107 ? 1.923 -4.508 6.894 1.00 94.50 107 GLU A N 1
ATOM 829 C CA . GLU A 1 107 ? 2.130 -5.911 6.545 1.00 94.50 107 GLU A CA 1
ATOM 830 C C . GLU A 1 107 ? 1.011 -6.810 7.085 1.00 94.50 107 GLU A C 1
ATOM 832 O O . GLU A 1 107 ? 0.495 -7.649 6.348 1.00 94.50 107 GLU A O 1
ATOM 837 N N . HIS A 1 108 ? 0.591 -6.619 8.337 1.00 92.06 108 HIS A N 1
ATOM 838 C CA . HIS A 1 108 ? -0.490 -7.414 8.908 1.00 92.06 108 HIS A CA 1
ATOM 839 C C . HIS A 1 108 ? -1.837 -7.172 8.218 1.00 92.06 108 HIS A C 1
ATOM 841 O O . HIS A 1 108 ? -2.517 -8.143 7.891 1.00 92.06 108 HIS A O 1
ATOM 847 N N . PHE A 1 109 ? -2.202 -5.911 7.961 1.00 93.44 109 PHE A N 1
ATOM 848 C CA . PHE A 1 109 ? -3.454 -5.582 7.269 1.00 93.44 109 PHE A CA 1
ATOM 849 C C . PHE A 1 109 ? -3.491 -6.177 5.858 1.00 93.44 109 PHE A C 1
ATOM 851 O O . PHE A 1 109 ? -4.508 -6.735 5.449 1.00 93.44 109 PHE A O 1
ATOM 858 N N . LEU A 1 110 ? -2.372 -6.123 5.132 1.00 95.38 110 LEU A N 1
ATOM 859 C CA . LEU A 1 110 ? -2.265 -6.704 3.794 1.00 95.38 110 LEU A CA 1
ATOM 860 C C . LEU A 1 110 ? -2.344 -8.237 3.807 1.00 95.38 110 LEU A C 1
ATOM 862 O O . LEU A 1 110 ? -2.942 -8.818 2.904 1.00 95.38 110 LEU A O 1
ATOM 866 N N . ILE A 1 111 ? -1.769 -8.903 4.815 1.00 94.69 111 ILE A N 1
ATOM 867 C CA . ILE A 1 111 ? -1.899 -10.360 4.982 1.00 94.69 111 ILE A CA 1
ATOM 868 C C . ILE A 1 111 ? -3.352 -10.739 5.285 1.00 94.69 111 ILE A C 1
ATOM 870 O O . ILE A 1 111 ? -3.854 -11.714 4.730 1.00 94.69 111 ILE A O 1
ATOM 874 N N . GLU A 1 112 ? -4.026 -9.981 6.152 1.00 92.69 112 GLU A N 1
ATOM 875 C CA . GLU A 1 112 ? -5.400 -10.259 6.580 1.00 92.69 112 GLU A CA 1
ATOM 876 C C . GLU A 1 112 ? -6.388 -10.237 5.405 1.00 92.69 112 GLU A C 1
ATOM 878 O O . GLU A 1 112 ? -7.249 -11.109 5.311 1.00 92.69 112 GLU A O 1
ATOM 883 N N . VAL A 1 113 ? -6.217 -9.298 4.467 1.00 93.25 113 VAL A N 1
ATOM 884 C CA . VAL A 1 113 ? -7.044 -9.215 3.248 1.00 93.25 113 VAL A CA 1
ATOM 885 C C . VAL A 1 113 ? -6.526 -10.083 2.091 1.00 93.25 113 VAL A C 1
ATOM 887 O O . VAL A 1 113 ? -7.100 -10.061 1.005 1.00 93.25 113 VAL A O 1
ATOM 890 N N . GLY A 1 114 ? -5.425 -10.817 2.284 1.00 94.31 114 GLY A N 1
ATOM 891 C CA . GLY A 1 114 ? -4.819 -11.665 1.253 1.00 94.31 114 GLY A CA 1
ATOM 892 C C . GLY A 1 114 ? -4.094 -10.914 0.128 1.00 94.31 114 GLY A C 1
ATOM 893 O O . GLY A 1 114 ? -3.783 -11.519 -0.896 1.00 94.31 114 GLY A O 1
ATOM 894 N N . ALA A 1 115 ? -3.792 -9.623 0.304 1.00 95.44 115 ALA A N 1
ATOM 895 C CA . ALA A 1 115 ? -3.057 -8.812 -0.673 1.00 95.44 115 ALA A CA 1
ATOM 896 C C . ALA A 1 115 ? -1.606 -9.280 -0.850 1.00 95.44 115 ALA A C 1
ATOM 898 O O . ALA A 1 115 ? -1.025 -9.155 -1.928 1.00 95.44 115 ALA A O 1
ATOM 899 N N . ILE A 1 116 ? -1.016 -9.816 0.221 1.00 95.44 116 ILE A N 1
ATOM 900 C CA . ILE A 1 116 ? 0.313 -10.427 0.213 1.00 95.44 116 ILE A CA 1
ATOM 901 C C . ILE A 1 116 ? 0.286 -11.757 0.977 1.00 95.44 116 ILE A C 1
ATOM 903 O O . ILE A 1 116 ? -0.475 -11.904 1.937 1.00 95.44 116 ILE A O 1
ATOM 907 N N . PRO A 1 117 ? 1.138 -12.728 0.609 1.00 93.94 117 PRO A N 1
ATOM 908 C CA . PRO A 1 117 ? 1.224 -13.982 1.341 1.00 93.94 117 PRO A CA 1
ATOM 909 C C . PRO A 1 117 ? 1.773 -13.769 2.758 1.00 93.94 117 PRO A C 1
ATOM 911 O O . PRO A 1 117 ? 2.641 -12.922 2.993 1.00 93.94 117 PRO A O 1
ATOM 914 N N . LYS A 1 118 ? 1.272 -14.576 3.705 1.00 91.62 118 LYS A N 1
ATOM 915 C CA . LYS A 1 118 ? 1.736 -14.603 5.104 1.00 91.62 118 LYS A CA 1
ATOM 916 C C . LYS A 1 118 ? 3.186 -15.075 5.222 1.00 91.62 118 LYS A C 1
ATOM 918 O O . LYS A 1 118 ? 3.934 -14.548 6.037 1.00 91.62 118 LYS A O 1
ATOM 923 N N . LEU A 1 119 ? 3.548 -16.081 4.429 1.00 91.12 119 LEU A N 1
ATOM 924 C CA . LEU A 1 119 ? 4.904 -16.607 4.328 1.00 91.12 119 LEU A CA 1
ATOM 925 C C . LEU A 1 119 ? 5.510 -16.095 3.026 1.00 91.12 119 LEU A C 1
ATOM 927 O O . LEU A 1 119 ? 5.103 -16.505 1.941 1.00 91.12 119 LEU A O 1
ATOM 931 N N . ASP A 1 120 ? 6.436 -15.156 3.156 1.00 89.12 120 ASP A N 1
ATOM 932 C CA . ASP A 1 120 ? 7.171 -14.567 2.045 1.00 89.12 120 ASP A CA 1
ATOM 933 C C . ASP A 1 120 ? 8.582 -14.240 2.524 1.00 89.12 120 ASP A C 1
ATOM 935 O O . ASP A 1 120 ? 8.783 -13.296 3.290 1.00 89.12 120 ASP A O 1
ATOM 939 N N . ASP A 1 121 ? 9.551 -15.036 2.079 1.00 88.75 121 ASP A N 1
ATOM 940 C CA . ASP A 1 121 ? 10.950 -14.912 2.503 1.00 88.75 121 ASP A CA 1
ATOM 941 C C . ASP A 1 121 ? 11.646 -13.700 1.868 1.00 88.75 121 ASP A C 1
ATOM 943 O O . ASP A 1 121 ? 12.788 -13.366 2.198 1.00 88.75 121 ASP A O 1
ATOM 947 N N . ARG A 1 122 ? 10.973 -13.016 0.934 1.00 89.88 122 ARG A N 1
ATOM 948 C CA . ARG A 1 122 ? 11.507 -11.805 0.321 1.00 89.88 122 ARG A CA 1
ATOM 949 C C . ARG A 1 122 ? 11.512 -10.657 1.331 1.00 89.88 122 ARG A C 1
ATOM 951 O O . ARG A 1 122 ? 10.591 -10.510 2.139 1.00 89.88 122 ARG A O 1
ATOM 958 N N . PRO A 1 123 ? 12.498 -9.751 1.242 1.00 91.50 123 PRO A N 1
ATOM 959 C CA . PRO A 1 123 ? 12.515 -8.571 2.092 1.00 91.50 123 PRO A CA 1
ATOM 960 C C . PRO A 1 123 ? 11.287 -7.686 1.829 1.00 91.50 123 PRO A C 1
ATOM 962 O O . PRO A 1 123 ? 10.770 -7.635 0.713 1.00 91.50 123 PRO A O 1
ATOM 965 N N . ARG A 1 124 ? 10.866 -6.901 2.830 1.00 93.81 124 ARG A N 1
ATOM 966 C CA . ARG A 1 124 ? 9.715 -5.972 2.742 1.00 93.81 124 ARG A CA 1
ATOM 967 C C . ARG A 1 124 ? 9.741 -5.040 1.521 1.00 93.81 124 ARG A C 1
ATOM 969 O O . ARG A 1 124 ? 8.688 -4.668 1.018 1.00 93.81 124 ARG A O 1
ATOM 976 N N . SER A 1 125 ? 10.926 -4.681 1.021 1.00 92.44 125 SER A N 1
ATOM 977 C CA . SER A 1 125 ? 11.101 -3.866 -0.192 1.00 92.44 125 SER A CA 1
ATOM 978 C C . SER A 1 125 ? 10.693 -4.573 -1.492 1.00 92.44 125 SER A C 1
ATOM 980 O O . SER A 1 125 ? 10.463 -3.903 -2.496 1.00 92.44 125 SER A O 1
ATOM 982 N N . ARG A 1 126 ? 10.590 -5.907 -1.478 1.00 91.75 126 ARG A N 1
ATOM 983 C CA . ARG A 1 126 ? 10.224 -6.773 -2.613 1.00 91.75 126 ARG A CA 1
ATOM 984 C C . ARG A 1 126 ? 8.872 -7.471 -2.423 1.00 91.75 126 ARG A C 1
ATOM 986 O O . ARG A 1 126 ? 8.446 -8.224 -3.295 1.00 91.75 126 ARG A O 1
ATOM 993 N N . ARG A 1 127 ? 8.188 -7.215 -1.306 1.00 94.44 127 ARG A N 1
ATOM 994 C CA . ARG A 1 127 ? 6.816 -7.673 -1.059 1.00 94.44 127 ARG A CA 1
ATOM 995 C C . ARG A 1 127 ? 5.853 -6.648 -1.626 1.00 94.44 127 ARG A C 1
ATOM 997 O O . ARG A 1 127 ? 5.596 -5.620 -1.001 1.00 94.44 127 ARG A O 1
ATOM 1004 N N . MET A 1 128 ? 5.435 -6.921 -2.855 1.00 94.56 128 MET A N 1
ATOM 1005 C CA . MET A 1 128 ? 4.694 -6.006 -3.712 1.00 94.56 128 MET A CA 1
ATOM 1006 C C . MET A 1 128 ? 3.192 -6.270 -3.646 1.00 94.56 128 MET A C 1
ATOM 1008 O O . MET A 1 128 ? 2.783 -7.424 -3.546 1.00 94.56 128 MET A O 1
ATOM 1012 N N . PHE A 1 129 ? 2.395 -5.216 -3.769 1.00 96.50 129 PHE A N 1
ATOM 1013 C CA . PHE A 1 129 ? 0.941 -5.277 -3.898 1.00 96.50 129 PHE A CA 1
ATOM 1014 C C . PHE A 1 129 ? 0.438 -4.114 -4.762 1.00 96.50 129 PHE A C 1
ATOM 1016 O O . PHE A 1 129 ? 1.155 -3.128 -4.971 1.00 96.50 129 PHE A O 1
ATOM 1023 N N . ASP A 1 130 ? -0.779 -4.247 -5.288 1.00 97.19 130 ASP A N 1
ATOM 1024 C CA . ASP A 1 130 ? -1.403 -3.212 -6.113 1.00 97.19 130 ASP A CA 1
ATOM 1025 C C . ASP A 1 130 ? -1.708 -1.967 -5.274 1.00 97.19 130 ASP A C 1
ATOM 1027 O O . ASP A 1 130 ? -2.364 -2.043 -4.233 1.00 97.19 130 ASP A O 1
ATOM 1031 N N . ALA A 1 131 ? -1.192 -0.817 -5.709 1.00 96.25 131 ALA A N 1
ATOM 1032 C CA . ALA A 1 131 ? -1.306 0.417 -4.945 1.00 96.25 131 ALA A CA 1
ATOM 1033 C C . ALA A 1 131 ? -2.749 0.931 -4.909 1.00 96.25 131 ALA A C 1
ATOM 1035 O O . ALA A 1 131 ? -3.219 1.372 -3.863 1.00 96.25 131 ALA A O 1
ATOM 1036 N N . LYS A 1 132 ? -3.468 0.841 -6.032 1.00 95.50 132 LYS A N 1
ATOM 1037 C CA . LYS A 1 132 ? -4.819 1.389 -6.161 1.00 95.50 132 LYS A CA 1
ATOM 1038 C C . LYS A 1 132 ? -5.845 0.505 -5.460 1.00 95.50 132 LYS A C 1
ATOM 1040 O O . LYS A 1 132 ? -6.693 1.020 -4.739 1.00 95.50 132 LYS A O 1
ATOM 1045 N N . ALA A 1 133 ? -5.745 -0.811 -5.629 1.00 96.88 133 ALA A N 1
ATOM 1046 C CA . ALA A 1 133 ? -6.673 -1.780 -5.053 1.00 96.88 133 ALA A CA 1
ATOM 1047 C C . ALA A 1 133 ? -6.669 -1.780 -3.515 1.00 96.88 133 ALA A C 1
ATOM 1049 O O . ALA A 1 133 ? -7.655 -2.179 -2.901 1.00 96.88 133 ALA A O 1
ATOM 1050 N N . HIS A 1 134 ? -5.576 -1.330 -2.891 1.00 97.19 134 HIS A N 1
ATOM 1051 C CA . HIS A 1 134 ? -5.427 -1.309 -1.435 1.00 97.19 134 HIS A CA 1
ATOM 1052 C C . HIS A 1 134 ? -5.278 0.102 -0.849 1.00 97.19 134 HIS A C 1
ATOM 1054 O O . HIS A 1 134 ? -5.018 0.232 0.345 1.00 97.19 134 HIS A O 1
ATOM 1060 N N . ALA A 1 135 ? -5.479 1.159 -1.641 1.00 95.44 135 ALA A N 1
ATOM 1061 C CA . ALA A 1 135 ? -5.356 2.537 -1.167 1.00 95.44 135 ALA A CA 1
ATOM 1062 C C . ALA A 1 135 ? -6.339 2.850 -0.024 1.00 95.44 135 ALA A C 1
ATOM 1064 O O . ALA A 1 135 ? -5.934 3.383 1.006 1.00 95.44 135 ALA A O 1
ATOM 1065 N N . GLU A 1 136 ? -7.610 2.462 -0.174 1.00 95.00 136 GLU A N 1
ATOM 1066 C CA . GLU A 1 136 ? -8.648 2.687 0.845 1.00 95.00 136 GLU A CA 1
ATOM 1067 C C . GLU A 1 136 ? -8.348 1.935 2.145 1.00 95.00 136 GLU A C 1
ATOM 1069 O O . GLU A 1 136 ? -8.479 2.494 3.231 1.00 95.00 136 GLU A O 1
ATOM 1074 N N . LEU A 1 137 ? -7.858 0.693 2.036 1.00 94.69 137 LEU A N 1
ATOM 1075 C CA . LEU A 1 137 ? -7.429 -0.104 3.184 1.00 94.69 137 LEU A CA 1
ATOM 1076 C C . LEU A 1 137 ? -6.342 0.612 3.989 1.00 94.69 137 LEU A C 1
ATOM 1078 O O . LEU A 1 137 ? -6.399 0.631 5.214 1.00 94.69 137 LEU A O 1
ATOM 1082 N N . LEU A 1 138 ? -5.338 1.175 3.315 1.00 94.81 138 LEU A N 1
ATOM 1083 C CA . LEU A 1 138 ? -4.240 1.860 3.996 1.00 94.81 138 LEU A CA 1
ATOM 1084 C C . LEU A 1 138 ? -4.675 3.213 4.567 1.00 94.81 138 LEU A C 1
ATOM 1086 O O . LEU A 1 138 ? -4.265 3.560 5.674 1.00 94.81 138 LEU A O 1
ATOM 1090 N N . ALA A 1 139 ? -5.536 3.942 3.854 1.00 94.75 139 ALA A N 1
ATOM 1091 C CA . ALA A 1 139 ? -6.100 5.213 4.309 1.00 94.75 139 ALA A CA 1
ATOM 1092 C C . ALA A 1 139 ? -7.017 5.060 5.537 1.00 94.75 139 ALA A C 1
ATOM 1094 O O . ALA A 1 139 ? -7.165 5.996 6.319 1.00 94.75 139 ALA A O 1
ATOM 1095 N N . GLU A 1 140 ? -7.608 3.882 5.728 1.00 93.19 140 GLU A N 1
ATOM 1096 C CA . GLU A 1 140 ? -8.438 3.558 6.886 1.00 93.19 140 GLU A CA 1
ATOM 1097 C C . GLU A 1 140 ? -7.626 3.376 8.177 1.00 93.19 140 GLU A C 1
ATOM 1099 O O . GLU A 1 140 ? -8.105 3.745 9.249 1.00 93.19 140 GLU A O 1
ATOM 1104 N N . ILE A 1 141 ? -6.403 2.838 8.107 1.00 92.75 141 ILE A N 1
ATOM 1105 C CA . ILE A 1 141 ? -5.616 2.455 9.297 1.00 92.75 141 ILE A CA 1
ATOM 1106 C C . ILE A 1 141 ? -5.464 3.606 10.315 1.00 92.75 141 ILE A C 1
ATOM 1108 O O . ILE A 1 141 ? -5.715 3.367 11.500 1.00 92.75 141 ILE A O 1
ATOM 1112 N N . PRO A 1 142 ? -5.114 4.850 9.920 1.00 91.38 142 PRO A N 1
ATOM 1113 C CA . PRO A 1 142 ? -5.011 5.976 10.853 1.00 91.38 142 PRO A CA 1
ATOM 1114 C C . PRO A 1 142 ? -6.328 6.360 11.541 1.00 91.38 142 PRO A C 1
ATOM 1116 O O . PRO A 1 142 ? -6.302 7.022 12.576 1.00 91.38 142 PRO A O 1
ATOM 1119 N N . THR A 1 143 ? -7.474 5.980 10.970 1.00 92.69 143 THR A N 1
ATOM 1120 C CA . THR A 1 143 ? -8.807 6.320 11.498 1.00 92.69 143 THR A CA 1
ATOM 1121 C C . THR A 1 143 ? -9.280 5.355 12.583 1.00 92.69 143 THR A C 1
ATOM 1123 O O . THR A 1 143 ? -10.259 5.636 13.277 1.00 92.69 143 THR A O 1
ATOM 1126 N N . LEU A 1 144 ? -8.591 4.222 12.746 1.00 93.81 144 LEU A N 1
ATOM 1127 C CA . LEU A 1 144 ? -8.972 3.212 13.718 1.00 93.81 144 LEU A CA 1
ATOM 1128 C C . LEU A 1 144 ? -8.751 3.704 15.146 1.00 93.81 144 LEU A C 1
ATOM 1130 O O . LEU A 1 144 ? -7.765 4.373 15.476 1.00 93.81 144 LEU A O 1
ATOM 1134 N N . VAL A 1 145 ? -9.663 3.303 16.024 1.00 94.75 145 VAL A N 1
ATOM 1135 C CA . VAL A 1 145 ? -9.702 3.750 17.409 1.00 94.75 145 VAL A CA 1
ATOM 1136 C C . VAL A 1 145 ? -9.492 2.613 18.398 1.00 94.75 145 VAL A C 1
ATOM 1138 O O . VAL A 1 145 ? -9.762 1.440 18.136 1.00 94.75 145 VAL A O 1
ATOM 1141 N N . GLY A 1 146 ? -8.974 2.980 19.567 1.00 94.06 146 GLY A N 1
ATOM 1142 C CA . GLY A 1 146 ? -8.857 2.079 20.704 1.00 94.06 146 GLY A CA 1
ATOM 1143 C C . GLY A 1 146 ? -10.166 1.949 21.499 1.00 94.06 146 GLY A C 1
ATOM 1144 O O . GLY A 1 146 ? -11.114 2.716 21.292 1.00 94.06 146 GLY A O 1
ATOM 1145 N N . PRO A 1 147 ? -10.200 1.043 22.493 1.00 92.88 147 PRO A N 1
ATOM 1146 C CA . PRO A 1 147 ? -11.405 0.733 23.269 1.00 92.88 147 PRO A CA 1
ATOM 1147 C C . PRO A 1 147 ? -12.035 1.929 23.997 1.00 92.88 147 PRO A C 1
ATOM 1149 O O . PRO A 1 147 ? -13.228 1.934 24.272 1.00 92.88 147 PRO A O 1
ATOM 1152 N N . ILE A 1 148 ? -11.257 2.952 24.364 1.00 94.50 148 ILE A N 1
ATOM 1153 C CA . ILE A 1 148 ? -11.789 4.138 25.059 1.00 94.50 148 ILE A CA 1
ATOM 1154 C C . ILE A 1 148 ? -12.661 4.975 24.120 1.00 94.50 148 ILE A C 1
ATOM 1156 O O . ILE A 1 148 ? -13.794 5.303 24.463 1.00 94.50 148 ILE A O 1
ATOM 1160 N N . ALA A 1 149 ? -12.134 5.315 22.944 1.00 96.19 149 ALA A N 1
ATOM 1161 C CA . ALA A 1 149 ? -12.847 6.132 21.971 1.00 96.19 149 ALA A CA 1
ATOM 1162 C C . ALA A 1 149 ? -14.051 5.381 21.389 1.00 96.19 149 ALA A C 1
ATOM 1164 O O . ALA A 1 149 ? -15.115 5.978 21.260 1.00 96.19 149 ALA A O 1
ATOM 1165 N N . MET A 1 150 ? -13.920 4.071 21.153 1.00 96.81 150 MET A N 1
ATOM 1166 C CA . MET A 1 150 ? -15.028 3.232 20.690 1.00 96.81 150 MET A CA 1
ATOM 1167 C C . MET A 1 150 ? -16.213 3.250 21.664 1.00 96.81 150 MET A C 1
ATOM 1169 O O . MET A 1 150 ? -17.336 3.570 21.286 1.00 96.81 150 MET A O 1
ATOM 1173 N N . ARG A 1 151 ? -15.947 3.005 22.953 1.00 96.06 151 ARG A N 1
ATOM 1174 C CA . ARG A 1 151 ? -16.967 3.062 24.013 1.00 96.06 151 ARG A CA 1
ATOM 1175 C C . ARG A 1 151 ? -17.652 4.414 24.089 1.00 96.06 151 ARG A C 1
ATOM 1177 O O . ARG A 1 151 ? -18.868 4.479 24.214 1.00 96.06 151 ARG A O 1
ATOM 1184 N N . ARG A 1 152 ? -16.873 5.494 23.987 1.00 96.12 152 ARG A N 1
ATOM 1185 C CA . ARG A 1 152 ? -17.416 6.854 24.007 1.00 96.12 152 ARG A CA 1
ATOM 1186 C C . ARG A 1 152 ? -18.352 7.112 22.828 1.00 96.12 152 ARG A C 1
ATOM 1188 O O . ARG A 1 152 ? -19.380 7.740 23.038 1.00 96.12 152 ARG A O 1
ATOM 1195 N N . ALA A 1 153 ? -18.003 6.643 21.631 1.00 95.12 153 ALA A N 1
ATOM 1196 C CA . ALA A 1 153 ? -18.839 6.807 20.445 1.00 95.12 153 ALA A CA 1
ATOM 1197 C C . ALA A 1 153 ? -20.155 6.022 20.551 1.00 95.12 153 ALA A C 1
ATOM 1199 O O . ALA A 1 153 ? -21.206 6.523 20.176 1.00 95.12 153 ALA A O 1
ATOM 1200 N N .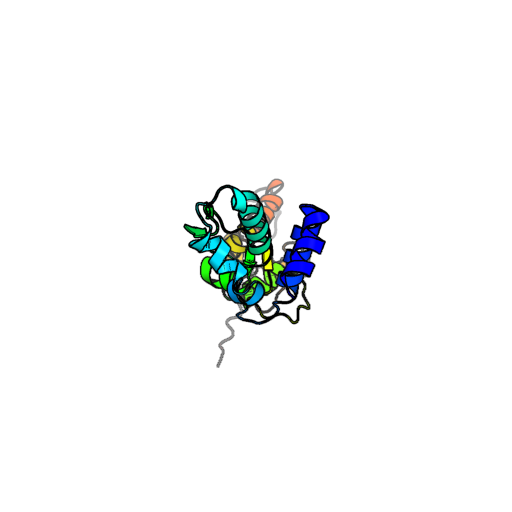 MET A 1 154 ? -20.105 4.817 21.121 1.00 95.06 154 MET A N 1
ATOM 1201 C CA . MET A 1 154 ? -21.286 3.966 21.283 1.00 95.06 154 MET A CA 1
ATOM 1202 C C . MET A 1 154 ? -22.155 4.312 22.499 1.00 95.06 154 MET A C 1
ATOM 1204 O O . MET A 1 154 ? -23.277 3.830 22.595 1.00 95.06 154 MET A O 1
ATOM 1208 N N . GLY A 1 155 ? -21.626 5.070 23.464 1.00 93.81 155 GLY A N 1
ATOM 1209 C CA . GLY A 1 155 ? -22.242 5.198 24.787 1.00 93.81 155 GLY A CA 1
ATOM 1210 C C . GLY A 1 155 ? -22.171 3.910 25.619 1.00 93.81 155 GLY A C 1
ATOM 1211 O O . GLY A 1 155 ? -22.987 3.726 26.512 1.00 93.81 155 GLY A O 1
ATOM 1212 N N . ALA A 1 156 ? -21.207 3.028 25.334 1.00 93.69 156 ALA A N 1
ATOM 1213 C CA . ALA A 1 156 ? -21.093 1.710 25.957 1.00 93.69 156 ALA A CA 1
ATOM 1214 C C . ALA A 1 156 ? -20.106 1.684 27.138 1.00 93.69 156 ALA A C 1
ATOM 1216 O O . ALA A 1 156 ? -19.069 2.363 27.153 1.00 93.69 156 ALA A O 1
ATOM 1217 N N . THR A 1 157 ? -20.371 0.829 28.121 1.00 94.25 157 THR A N 1
ATOM 1218 C CA . THR A 1 157 ? -19.436 0.509 29.203 1.00 94.25 157 THR A CA 1
ATOM 1219 C C . THR A 1 157 ? -18.296 -0.398 28.715 1.00 94.25 157 THR A C 1
ATOM 1221 O O . THR A 1 157 ? -18.268 -0.887 27.586 1.00 94.25 157 THR A O 1
ATOM 1224 N N . ARG A 1 158 ? -17.281 -0.618 29.566 1.00 93.25 158 ARG A N 1
ATOM 1225 C CA . ARG A 1 158 ? -16.179 -1.545 29.242 1.00 93.25 158 ARG A CA 1
ATOM 1226 C C . ARG A 1 158 ? -16.665 -2.986 29.101 1.00 93.25 158 ARG A C 1
ATOM 1228 O O . ARG A 1 158 ? -16.239 -3.656 28.170 1.00 93.25 158 ARG A O 1
ATOM 1235 N N . HIS A 1 159 ? -17.523 -3.431 30.016 1.00 93.88 159 HIS A N 1
ATOM 1236 C CA . HIS A 1 159 ? -18.055 -4.791 30.011 1.00 93.88 159 HIS A CA 1
ATOM 1237 C C . HIS A 1 159 ? -18.951 -5.035 28.797 1.00 93.88 159 HIS A C 1
ATOM 1239 O O . HIS A 1 159 ? -18.844 -6.087 28.186 1.00 93.88 159 HIS A O 1
ATOM 1245 N N . GLU A 1 160 ? -19.748 -4.044 28.389 1.00 94.31 160 GLU A N 1
ATOM 1246 C CA . GLU A 1 160 ? -20.561 -4.138 27.170 1.00 94.31 160 GLU A CA 1
ATOM 1247 C C . GLU A 1 160 ? -19.699 -4.286 25.917 1.00 94.31 160 GLU A C 1
ATOM 1249 O O . GLU A 1 160 ? -19.947 -5.185 25.123 1.00 94.31 160 GLU A O 1
ATOM 1254 N N . LEU A 1 161 ? -18.649 -3.469 25.751 1.00 94.81 161 LEU A N 1
ATOM 1255 C CA . LEU A 1 161 ? -17.757 -3.625 24.596 1.00 94.81 161 LEU A CA 1
ATOM 1256 C C . LEU A 1 161 ? -17.067 -5.000 24.591 1.00 94.81 161 LEU A C 1
ATOM 1258 O O . LEU A 1 161 ? -16.966 -5.613 23.534 1.00 94.81 161 LEU A O 1
ATOM 1262 N N . MET A 1 162 ? -16.618 -5.488 25.754 1.00 93.25 162 MET A N 1
ATOM 1263 C CA . MET A 1 162 ? -16.011 -6.821 25.867 1.00 93.25 162 MET A CA 1
ATOM 1264 C C . MET A 1 162 ? -17.003 -7.929 25.502 1.00 93.25 162 MET A C 1
ATOM 1266 O O . MET A 1 162 ? -16.666 -8.792 24.702 1.00 93.25 162 MET A O 1
ATOM 1270 N N . ALA A 1 163 ? -18.233 -7.871 26.016 1.00 94.31 163 ALA A N 1
ATOM 1271 C CA . ALA A 1 163 ? -19.269 -8.847 25.694 1.00 94.31 163 ALA A CA 1
ATOM 1272 C C . ALA A 1 163 ? -19.621 -8.833 24.196 1.00 94.31 163 ALA A C 1
ATOM 1274 O O . ALA A 1 163 ? -19.747 -9.887 23.581 1.00 9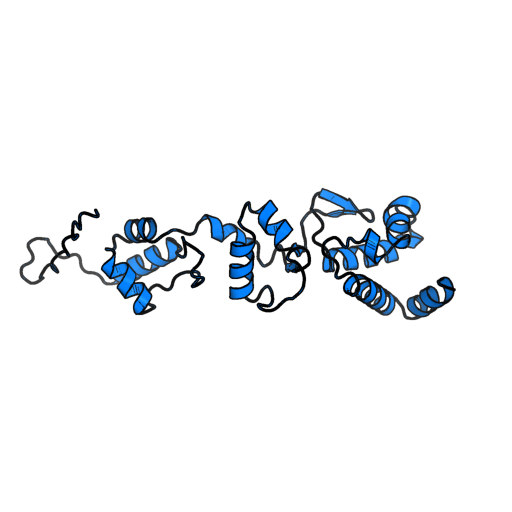4.31 163 ALA A O 1
ATOM 1275 N N . LEU A 1 164 ? -19.723 -7.649 23.578 1.00 95.12 164 LEU A N 1
ATOM 1276 C CA . LEU A 1 164 ? -19.981 -7.523 22.139 1.00 95.12 164 LEU A CA 1
ATOM 1277 C C . LEU A 1 164 ? -18.846 -8.100 21.279 1.00 95.12 164 LEU A C 1
ATOM 1279 O O . LEU A 1 164 ? -19.115 -8.664 20.216 1.00 95.12 164 LEU A O 1
ATOM 1283 N N . GLU A 1 165 ? -17.596 -7.959 21.723 1.00 94.06 165 GLU A N 1
ATOM 1284 C CA . GLU A 1 165 ? -16.429 -8.554 21.069 1.00 94.06 165 GLU A CA 1
ATOM 1285 C C . GLU A 1 165 ? -16.403 -10.083 21.235 1.00 94.06 165 GLU A C 1
ATOM 1287 O O . GLU A 1 165 ? -16.222 -10.798 20.247 1.00 94.06 165 GLU A O 1
ATOM 1292 N N . GLU A 1 166 ? -16.619 -10.585 22.456 1.00 93.19 166 GLU A N 1
ATOM 1293 C CA . GLU A 1 166 ? -16.622 -12.018 22.793 1.00 93.19 166 GLU A CA 1
ATOM 1294 C C . GLU A 1 166 ? -17.728 -12.782 22.053 1.00 93.19 166 GLU A C 1
ATOM 1296 O O . GLU A 1 166 ? -17.468 -13.838 21.473 1.00 93.19 166 GLU A O 1
ATOM 1301 N N . GLU A 1 167 ? -18.929 -12.205 21.986 1.00 94.25 167 GLU A N 1
ATOM 1302 C CA . GLU A 1 167 ? -20.075 -12.754 21.249 1.00 94.25 167 GLU A CA 1
ATOM 1303 C C . GLU A 1 167 ? -19.994 -12.483 19.733 1.00 94.25 167 GLU A C 1
ATOM 1305 O O . GLU A 1 167 ? -20.889 -12.854 18.970 1.00 94.25 167 GLU A O 1
ATOM 1310 N N . ASN A 1 168 ? -18.919 -11.833 19.263 1.00 92.44 168 ASN A N 1
ATOM 1311 C CA . ASN A 1 168 ? -18.681 -11.495 17.856 1.00 92.44 168 ASN A CA 1
ATOM 1312 C C . ASN A 1 168 ? -19.827 -10.669 17.219 1.00 92.44 168 ASN A C 1
ATOM 1314 O O . ASN A 1 168 ? -20.037 -10.709 16.004 1.00 92.44 168 ASN A O 1
ATOM 1318 N N . LEU A 1 169 ? -20.556 -9.905 18.038 1.00 93.88 169 LEU A N 1
ATOM 1319 C CA . LEU A 1 169 ? -21.613 -8.973 17.620 1.00 93.88 169 LEU A CA 1
ATOM 1320 C C . LEU A 1 169 ? -21.034 -7.662 17.094 1.00 93.88 169 LEU A C 1
ATOM 1322 O O . LEU A 1 169 ? -21.603 -7.018 16.215 1.00 93.88 169 LEU A O 1
ATOM 1326 N N . LEU A 1 170 ? -19.874 -7.294 17.618 1.00 94.19 170 LEU A N 1
ATOM 1327 C CA . LEU A 1 170 ? -19.053 -6.210 17.129 1.00 94.19 170 LEU A CA 1
ATOM 1328 C C . LEU A 1 170 ? -17.643 -6.788 17.046 1.00 94.19 170 LEU A C 1
ATOM 1330 O O . LEU A 1 170 ? -16.969 -6.817 18.061 1.00 94.19 170 LEU A O 1
ATOM 1334 N N . PRO A 1 171 ? -17.199 -7.358 15.917 1.00 91.25 171 PRO A N 1
ATOM 1335 C CA . PRO A 1 171 ? -15.835 -7.860 15.793 1.00 91.25 171 PRO A CA 1
ATOM 1336 C C . PRO A 1 171 ? -14.858 -6.710 15.509 1.00 91.25 171 PRO A C 1
ATOM 1338 O O . PRO A 1 171 ? -15.185 -5.823 14.715 1.00 91.25 171 PRO A O 1
ATOM 1341 N N . PRO A 1 172 ? -13.645 -6.706 16.094 1.00 91.69 172 PRO A N 1
ATOM 1342 C CA . PRO A 1 172 ? -12.649 -5.704 15.751 1.00 91.69 172 PRO A CA 1
ATOM 1343 C C . PRO A 1 172 ? -12.290 -5.809 14.270 1.00 91.69 172 PRO A C 1
ATOM 1345 O O . PRO A 1 172 ? -12.261 -6.900 13.694 1.00 91.69 172 PRO A O 1
ATOM 1348 N N . ARG A 1 173 ? -11.934 -4.673 13.666 1.00 90.81 173 ARG A N 1
ATOM 1349 C CA . ARG A 1 173 ? -11.472 -4.587 12.278 1.00 90.81 173 ARG A CA 1
ATOM 1350 C C . ARG A 1 173 ? -10.306 -5.528 12.002 1.00 90.81 173 ARG A C 1
ATOM 1352 O O . ARG A 1 173 ? -10.209 -6.069 10.906 1.00 90.81 173 ARG A O 1
ATOM 1359 N N . THR A 1 174 ? -9.410 -5.670 12.970 1.00 87.12 174 THR A N 1
ATOM 1360 C CA . THR A 1 174 ? -8.277 -6.586 12.901 1.00 87.12 174 THR A CA 1
ATOM 1361 C C . THR A 1 174 ? -8.104 -7.293 14.237 1.00 87.12 174 THR A C 1
ATOM 1363 O O . THR A 1 174 ? -8.218 -6.685 15.299 1.00 87.12 174 THR A O 1
ATOM 1366 N N . ARG A 1 175 ? -7.792 -8.591 14.187 1.00 82.69 175 ARG A N 1
ATOM 1367 C CA . ARG A 1 175 ? -7.480 -9.413 15.376 1.00 82.69 175 ARG A CA 1
ATOM 1368 C C . ARG A 1 175 ? -5.980 -9.489 15.658 1.00 82.69 175 ARG A C 1
ATOM 1370 O O . ARG A 1 175 ? -5.515 -10.302 16.456 1.00 82.69 175 ARG A O 1
ATOM 1377 N N . VAL A 1 176 ? -5.190 -8.673 14.968 1.00 78.81 176 VAL A N 1
ATOM 1378 C CA . VAL A 1 176 ? -3.743 -8.633 15.138 1.00 78.81 176 VAL A CA 1
ATOM 1379 C C . VAL A 1 176 ? -3.434 -8.026 16.503 1.00 78.81 176 VAL A C 1
ATOM 1381 O O . VAL A 1 176 ? -3.524 -6.818 16.688 1.00 78.81 176 VAL A O 1
ATOM 1384 N N . ALA A 1 177 ? -2.986 -8.860 17.444 1.00 72.88 177 ALA A N 1
ATOM 1385 C CA . ALA A 1 177 ? -2.751 -8.474 18.841 1.00 72.88 177 ALA A CA 1
ATOM 1386 C C . ALA A 1 177 ? -1.810 -7.265 19.037 1.00 72.88 177 ALA A C 1
ATOM 1388 O O . ALA A 1 177 ? -1.827 -6.620 20.080 1.00 72.88 177 ALA A O 1
ATOM 1389 N N . LYS A 1 178 ? -0.963 -6.950 18.048 1.00 72.06 178 LYS A N 1
ATOM 1390 C CA . LYS A 1 178 ? -0.052 -5.795 18.091 1.00 72.06 178 LYS A CA 1
ATOM 1391 C C . LYS A 1 178 ? -0.708 -4.471 17.673 1.00 72.06 178 LYS A C 1
ATOM 1393 O O . LYS A 1 178 ? -0.112 -3.419 17.903 1.00 72.06 178 LYS A O 1
ATOM 1398 N N . VAL A 1 179 ? -1.895 -4.496 17.067 1.00 78.06 179 VAL A N 1
ATOM 1399 C CA . VAL A 1 179 ? -2.635 -3.291 16.673 1.00 78.06 179 VAL A CA 1
ATOM 1400 C C . VAL A 1 179 ? -3.443 -2.805 17.874 1.00 78.06 179 VAL A C 1
ATOM 1402 O O . VAL A 1 179 ? -4.429 -3.413 18.270 1.00 78.06 179 VAL A O 1
ATOM 1405 N N . LYS A 1 180 ? -3.005 -1.693 18.473 1.00 77.88 180 LYS A N 1
ATOM 1406 C CA . LYS A 1 180 ? -3.616 -1.129 19.693 1.00 77.88 180 LYS A CA 1
ATOM 1407 C C . LYS A 1 180 ? -5.004 -0.521 19.465 1.00 77.88 180 LYS A C 1
ATOM 1409 O O . LYS A 1 180 ? -5.780 -0.404 20.410 1.00 77.88 180 LYS A O 1
ATOM 1414 N N . ASN A 1 181 ? -5.292 -0.138 18.224 1.00 88.94 181 ASN A N 1
ATOM 1415 C CA . ASN A 1 181 ? -6.522 0.529 17.822 1.00 88.94 181 ASN A CA 1
ATOM 1416 C C . ASN A 1 181 ? -7.223 -0.318 16.755 1.00 88.94 181 ASN A C 1
ATOM 1418 O O . ASN A 1 181 ? -6.965 -0.115 15.571 1.00 88.94 181 ASN A O 1
ATOM 1422 N N . PRO A 1 182 ? -8.029 -1.318 17.141 1.00 92.19 182 PRO A N 1
ATOM 1423 C CA . PRO A 1 182 ? -8.560 -2.270 16.183 1.00 92.19 182 PRO A CA 1
ATOM 1424 C C . PRO A 1 182 ? -10.000 -1.958 15.753 1.00 92.19 182 PRO A C 1
ATOM 1426 O O . PRO A 1 182 ? -10.580 -2.773 15.053 1.00 92.19 182 PRO A O 1
ATOM 1429 N N . TRP A 1 183 ? -10.613 -0.841 16.158 1.00 94.62 183 TRP A N 1
ATOM 1430 C CA . TRP A 1 183 ? -12.038 -0.581 15.902 1.00 94.62 183 TRP A CA 1
ATOM 1431 C C . TRP A 1 183 ? -12.277 0.533 14.895 1.00 94.62 183 TRP A C 1
ATOM 1433 O O . TRP A 1 183 ? -11.561 1.534 14.890 1.00 94.62 183 TRP A O 1
ATOM 1443 N N . ARG A 1 184 ? -13.355 0.407 14.117 1.00 95.12 184 ARG A N 1
ATOM 1444 C CA . ARG A 1 184 ? -13.961 1.536 13.410 1.00 95.12 184 ARG A CA 1
ATOM 1445 C C . ARG A 1 184 ? -15.121 2.077 14.222 1.00 95.12 184 ARG A C 1
ATOM 1447 O O . ARG A 1 184 ? -16.004 1.314 14.603 1.00 95.12 184 ARG A O 1
ATOM 1454 N N . ILE A 1 185 ? -15.163 3.392 14.407 1.00 95.00 185 ILE A N 1
ATOM 1455 C CA . ILE A 1 185 ? -16.300 4.051 15.065 1.00 95.00 185 ILE A CA 1
ATOM 1456 C C . ILE A 1 185 ? -17.614 3.744 14.333 1.00 95.00 185 ILE A C 1
ATOM 1458 O O . ILE A 1 185 ? -18.605 3.416 14.981 1.00 95.00 185 ILE A O 1
ATOM 1462 N N . SER A 1 186 ? -17.597 3.758 12.995 1.00 94.50 186 SER A N 1
ATOM 1463 C CA . SER A 1 186 ? -18.777 3.503 12.160 1.00 94.50 186 SER A CA 1
ATOM 1464 C C . SER A 1 186 ? -19.446 2.160 12.447 1.00 94.50 186 SER A C 1
ATOM 1466 O O . SER A 1 186 ? -20.671 2.064 12.390 1.00 94.50 186 SER A O 1
ATOM 1468 N N . ASP A 1 187 ? -18.662 1.127 12.768 1.00 95.19 187 ASP A N 1
ATOM 1469 C CA . ASP A 1 187 ? -19.187 -0.213 13.046 1.00 95.19 187 ASP A CA 1
ATOM 1470 C C . ASP A 1 187 ? -19.982 -0.199 14.366 1.00 95.19 187 ASP A C 1
ATOM 1472 O O . ASP A 1 187 ? -21.068 -0.774 14.455 1.00 95.19 187 ASP A O 1
ATOM 1476 N N . GLY A 1 188 ? -19.498 0.546 15.366 1.00 94.81 188 GLY A N 1
ATOM 1477 C CA . GLY A 1 188 ? -20.179 0.739 16.648 1.00 94.81 188 GLY A CA 1
ATOM 1478 C C . GLY A 1 188 ? -21.439 1.588 16.530 1.00 94.81 188 GLY A C 1
ATOM 1479 O O . GLY A 1 188 ? -22.483 1.216 17.059 1.00 94.81 188 GLY A O 1
ATOM 1480 N N . GLU A 1 189 ? -21.368 2.704 15.807 1.00 94.69 189 GLU A N 1
ATOM 1481 C CA . GLU A 1 189 ? -22.525 3.576 15.566 1.00 94.69 189 GLU A CA 1
ATOM 1482 C C . GLU A 1 189 ? -23.626 2.850 14.783 1.00 94.69 189 GLU A C 1
ATOM 1484 O O . GLU A 1 189 ? -24.805 2.968 15.117 1.00 94.69 189 GLU A O 1
ATOM 1489 N N . THR A 1 190 ? -23.248 2.046 13.785 1.00 95.75 190 THR A N 1
ATOM 1490 C CA . THR A 1 190 ? -24.191 1.229 13.007 1.00 95.75 190 THR A CA 1
ATOM 1491 C C . THR A 1 190 ? -24.888 0.198 13.889 1.00 95.75 190 THR A C 1
ATOM 1493 O O . THR A 1 190 ? -26.104 0.026 13.782 1.00 95.75 190 THR A O 1
ATOM 1496 N N . LEU A 1 191 ? -24.143 -0.460 14.783 1.00 94.56 191 LEU A N 1
ATOM 1497 C CA . LEU A 1 191 ? -24.720 -1.400 15.741 1.00 94.56 191 LEU A CA 1
ATOM 1498 C C . LEU A 1 191 ? -25.741 -0.704 16.653 1.00 94.56 191 LEU A C 1
ATOM 1500 O O . LEU A 1 191 ? -26.875 -1.171 16.764 1.00 94.56 191 LEU A O 1
ATOM 1504 N N . VAL A 1 192 ? -25.371 0.431 17.257 1.00 93.50 192 VAL A N 1
ATOM 1505 C CA . VAL A 1 192 ? -26.259 1.199 18.148 1.00 93.50 192 VAL A CA 1
ATOM 1506 C C . VAL A 1 192 ? -27.511 1.670 17.406 1.00 93.50 192 VAL A C 1
ATOM 1508 O O . VAL A 1 192 ? -28.625 1.469 17.886 1.00 93.50 192 VAL A O 1
ATOM 1511 N N . ALA A 1 193 ? -27.360 2.226 16.202 1.00 93.25 193 ALA A N 1
ATOM 1512 C CA . ALA A 1 193 ? -28.492 2.640 15.374 1.00 93.25 193 ALA A CA 1
ATOM 1513 C C . ALA A 1 193 ? -29.423 1.463 15.028 1.00 93.25 193 ALA A C 1
ATOM 1515 O O . ALA A 1 193 ? -30.646 1.620 15.004 1.00 93.25 193 ALA A O 1
ATOM 1516 N N . GLY A 1 194 ? -28.858 0.274 14.795 1.00 92.94 194 GLY A N 1
ATOM 1517 C CA . GLY A 1 194 ? -29.613 -0.957 14.578 1.00 92.94 194 GLY A CA 1
ATOM 1518 C C . GLY A 1 194 ? -30.459 -1.354 15.789 1.00 92.94 194 GLY A C 1
ATOM 1519 O O . GLY A 1 194 ? -31.644 -1.647 15.625 1.00 92.94 194 GLY A O 1
ATOM 1520 N N . LEU A 1 195 ? -29.880 -1.302 16.993 1.00 89.75 195 LEU A N 1
ATOM 1521 C CA . LEU A 1 195 ? -30.583 -1.598 18.248 1.00 89.75 195 LEU A CA 1
ATOM 1522 C C . LEU A 1 195 ? -31.726 -0.607 18.518 1.00 89.75 195 LEU A C 1
ATOM 1524 O O . LEU A 1 195 ? -32.804 -1.003 18.956 1.00 89.75 195 LEU A O 1
ATOM 1528 N N . LEU A 1 196 ? -31.527 0.673 18.192 1.00 89.25 196 LEU A N 1
ATOM 1529 C CA . LEU A 1 196 ? -32.526 1.721 18.422 1.00 89.25 196 LEU A CA 1
ATOM 1530 C C . LEU A 1 196 ? -33.729 1.663 17.470 1.00 89.25 196 LEU A C 1
ATOM 1532 O O . LEU A 1 196 ? -34.776 2.225 17.784 1.00 89.25 196 LEU A O 1
ATOM 1536 N N . LYS A 1 197 ? -33.634 0.970 16.328 1.00 89.69 197 LYS A N 1
ATOM 1537 C CA . LYS A 1 197 ? -34.688 0.951 15.295 1.00 89.69 197 LYS A CA 1
ATOM 1538 C C . LYS A 1 197 ? -36.040 0.391 15.776 1.00 89.69 197 LYS A C 1
ATOM 1540 O O . LYS A 1 197 ? -37.059 0.653 15.142 1.00 89.69 197 LYS A O 1
ATOM 1545 N N . GLY A 1 198 ? -36.056 -0.368 16.871 1.00 79.25 198 GLY A N 1
ATOM 1546 C CA . GLY A 1 198 ? -37.272 -0.882 17.514 1.00 79.25 198 GLY A CA 1
ATOM 1547 C C . GLY A 1 198 ? -37.391 -0.517 18.993 1.00 79.25 198 GLY A C 1
ATOM 1548 O O . GLY A 1 198 ? -38.243 -1.076 19.680 1.00 79.25 198 GLY A O 1
ATOM 1549 N N . ALA A 1 199 ? -36.532 0.373 19.491 1.00 84.88 199 ALA A N 1
ATOM 1550 C CA . ALA A 1 199 ? -36.540 0.763 20.891 1.00 84.88 199 ALA A CA 1
ATOM 1551 C C . ALA A 1 199 ? -37.718 1.703 21.179 1.00 84.88 199 ALA A C 1
ATOM 1553 O O . ALA A 1 199 ? -37.989 2.638 20.422 1.00 84.88 199 ALA A O 1
ATOM 1554 N N . ILE A 1 200 ? -38.404 1.459 22.292 1.00 81.31 200 ILE A N 1
ATOM 1555 C CA . ILE A 1 200 ? -39.430 2.353 22.827 1.00 81.31 200 ILE A CA 1
ATOM 1556 C C . ILE A 1 200 ? -38.763 3.186 23.918 1.00 81.31 200 ILE A C 1
ATOM 1558 O O . ILE A 1 200 ? -38.065 2.641 24.770 1.00 81.31 200 ILE A O 1
ATOM 1562 N N . ALA A 1 201 ? -38.948 4.505 23.873 1.00 79.25 201 ALA A N 1
ATOM 1563 C CA . ALA A 1 201 ? -38.482 5.372 24.944 1.00 79.25 201 ALA A CA 1
ATOM 1564 C C . ALA A 1 201 ? -39.314 5.097 26.201 1.00 79.25 201 ALA A C 1
ATOM 1566 O O . ALA A 1 201 ? -40.537 5.230 26.176 1.00 79.25 201 ALA A O 1
ATOM 1567 N N . VAL A 1 202 ? -38.636 4.709 27.273 1.00 79.38 202 VAL A N 1
ATOM 1568 C CA . VAL A 1 202 ? -39.230 4.465 28.586 1.00 79.38 202 VAL A CA 1
ATOM 1569 C C . VAL A 1 202 ? -38.998 5.706 29.446 1.00 79.38 202 VAL A C 1
ATOM 1571 O O . VAL A 1 202 ? -37.909 6.285 29.408 1.00 79.38 202 VAL A O 1
ATOM 1574 N N . ALA A 1 203 ? -40.027 6.154 30.167 1.00 78.56 203 ALA A N 1
ATOM 1575 C CA . ALA A 1 203 ? -39.901 7.280 31.088 1.00 78.56 203 ALA A CA 1
ATOM 1576 C C . ALA A 1 203 ? -39.085 6.870 32.325 1.00 78.56 203 ALA A C 1
ATOM 1578 O O . ALA A 1 203 ? -39.111 5.718 32.742 1.00 78.56 203 ALA A O 1
ATOM 1579 N N . GLU A 1 204 ? -38.347 7.809 32.916 1.00 74.00 204 GLU A N 1
ATOM 1580 C CA . GLU A 1 204 ? -37.449 7.524 34.047 1.00 74.00 204 GLU A CA 1
ATOM 1581 C C . GLU A 1 204 ? -38.202 7.051 35.310 1.00 74.00 204 GLU A C 1
ATOM 1583 O O . GLU A 1 204 ? -37.616 6.418 36.184 1.00 74.00 204 GLU A O 1
ATOM 1588 N N . ASP A 1 205 ? -39.504 7.337 35.392 1.00 77.62 205 ASP A N 1
ATOM 1589 C CA . ASP A 1 205 ? -40.429 6.955 36.462 1.00 77.62 205 ASP A CA 1
ATOM 1590 C C . ASP A 1 205 ? -41.372 5.796 36.090 1.00 77.62 205 ASP A C 1
ATOM 1592 O O . ASP A 1 205 ? -42.295 5.489 36.849 1.00 77.62 205 ASP A O 1
ATOM 1596 N N . ASP A 1 206 ? -41.155 5.145 34.943 1.00 79.12 206 ASP A N 1
ATOM 1597 C CA . ASP A 1 206 ? -41.965 4.011 34.503 1.00 79.12 206 ASP A CA 1
ATOM 1598 C C . ASP A 1 206 ? -41.689 2.781 35.382 1.00 79.12 206 ASP A C 1
ATOM 1600 O O . ASP A 1 206 ? -40.637 2.147 35.303 1.00 79.12 206 ASP A O 1
ATOM 1604 N N . THR A 1 207 ? -42.651 2.441 36.240 1.00 77.38 207 THR A N 1
ATOM 1605 C CA . THR A 1 207 ? -42.538 1.329 37.193 1.00 77.38 207 THR A CA 1
ATOM 1606 C C . THR A 1 207 ? -42.589 -0.052 36.545 1.00 77.38 207 THR A C 1
ATOM 1608 O O . THR A 1 207 ? -42.300 -1.034 37.229 1.00 77.38 207 THR A O 1
ATOM 1611 N N . ASP A 1 208 ? -42.955 -0.145 35.262 1.00 81.44 208 ASP A N 1
ATOM 1612 C CA . ASP A 1 208 ? -42.986 -1.415 34.527 1.00 81.44 208 ASP A CA 1
ATOM 1613 C C . ASP A 1 208 ? -41.593 -1.815 34.000 1.00 81.44 208 ASP A C 1
ATOM 1615 O O . ASP A 1 208 ? -41.421 -2.921 33.477 1.00 81.44 208 ASP A O 1
ATOM 1619 N N . TRP A 1 209 ? -40.588 -0.945 34.164 1.00 74.56 209 TRP A N 1
ATOM 1620 C CA . TRP A 1 209 ? -39.214 -1.176 33.728 1.00 74.56 209 TRP A CA 1
ATOM 1621 C C . TRP A 1 209 ? -38.217 -1.057 34.878 1.00 74.56 209 TRP A C 1
ATOM 1623 O O . TRP A 1 209 ? -38.205 -0.097 35.641 1.00 74.56 209 TRP A O 1
ATOM 1633 N N . GLU A 1 210 ? -37.315 -2.033 34.971 1.00 71.75 210 GLU A N 1
ATOM 1634 C CA . GLU A 1 210 ? -36.191 -1.977 35.901 1.00 71.75 210 GLU A CA 1
ATOM 1635 C C . GLU A 1 210 ? -34.936 -1.459 35.195 1.00 71.75 210 GLU A C 1
ATOM 1637 O O . GLU A 1 210 ? -34.485 -2.009 34.185 1.00 71.75 210 GLU A O 1
ATOM 1642 N N . THR A 1 211 ? -34.323 -0.421 35.762 1.00 68.62 211 THR A N 1
ATOM 1643 C CA . THR A 1 211 ? -33.003 0.040 35.330 1.00 68.62 211 THR A CA 1
ATOM 1644 C C . THR A 1 211 ? -31.961 -0.986 35.752 1.00 68.62 211 THR A C 1
ATOM 1646 O O . THR A 1 211 ? -31.746 -1.212 36.946 1.00 68.62 211 THR A O 1
ATOM 1649 N N . ALA A 1 212 ? -31.278 -1.590 34.778 1.00 63.22 212 ALA A N 1
ATOM 1650 C CA . ALA A 1 212 ? -30.168 -2.484 35.072 1.00 63.22 212 ALA A CA 1
ATOM 1651 C C . ALA A 1 212 ? -29.121 -1.745 35.934 1.00 63.22 212 ALA A C 1
ATOM 1653 O O . ALA A 1 212 ? -28.736 -0.617 35.606 1.00 63.22 212 ALA A O 1
ATOM 1654 N N . PRO A 1 213 ? -28.657 -2.339 37.048 1.00 57.12 213 PRO A N 1
ATOM 1655 C CA . PRO A 1 213 ? -27.737 -1.668 37.953 1.00 57.12 213 PRO A CA 1
ATOM 1656 C C . PRO A 1 213 ? -26.430 -1.321 37.233 1.00 57.12 213 PRO A C 1
ATOM 1658 O O . PRO A 1 213 ? -25.785 -2.178 36.629 1.00 57.12 213 PRO A O 1
ATOM 1661 N N . HIS A 1 214 ? -26.022 -0.053 37.318 1.00 50.41 214 HIS A N 1
ATOM 1662 C CA . HIS A 1 214 ? -24.773 0.410 36.722 1.00 50.41 214 HIS A CA 1
ATOM 1663 C C . HIS A 1 214 ? -23.591 -0.286 37.425 1.00 50.41 214 HIS A C 1
ATOM 1665 O O . HIS A 1 214 ? -23.439 -0.131 38.641 1.00 50.41 214 HIS A O 1
ATOM 1671 N N . PRO A 1 215 ? -22.713 -1.017 36.712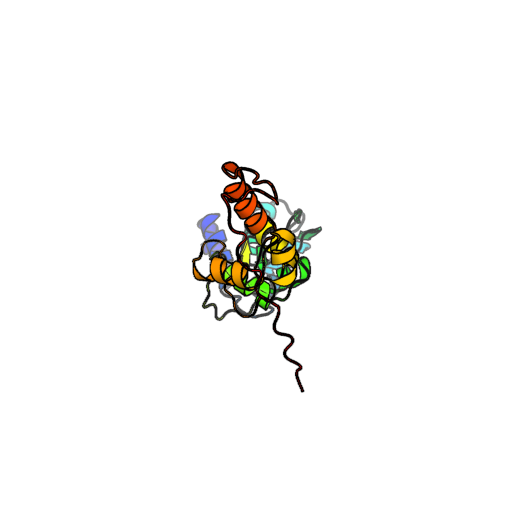 1.00 48.91 215 PRO A N 1
ATOM 1672 C CA . PRO A 1 215 ? -21.534 -1.603 37.336 1.00 48.91 215 PRO A CA 1
ATOM 1673 C C . PRO A 1 215 ? -20.630 -0.472 37.841 1.00 48.91 215 PRO A C 1
ATOM 1675 O O . PRO A 1 215 ? -20.170 0.363 37.055 1.00 48.91 215 PRO A O 1
ATOM 1678 N N . GLN A 1 216 ? -20.419 -0.409 39.158 1.00 47.88 216 GLN A N 1
ATOM 1679 C CA . GLN A 1 216 ? -19.519 0.555 39.786 1.00 47.88 216 GLN A CA 1
ATOM 1680 C C . GLN A 1 216 ? -18.084 0.266 39.335 1.00 47.88 216 GLN A C 1
ATOM 1682 O O . GLN A 1 216 ? -17.615 -0.868 39.393 1.00 47.88 216 GLN A O 1
ATOM 1687 N N . ALA A 1 217 ? -17.390 1.299 38.852 1.00 45.28 217 ALA A N 1
ATOM 1688 C CA . ALA A 1 217 ? -15.981 1.205 38.510 1.00 45.28 217 ALA A CA 1
ATOM 1689 C C . ALA A 1 217 ? -15.175 0.924 39.783 1.00 45.28 217 ALA A C 1
ATOM 1691 O O . ALA A 1 217 ? -15.081 1.781 40.663 1.00 45.28 217 ALA A O 1
ATOM 1692 N N . ASP A 1 218 ? -14.605 -0.274 39.855 1.00 41.16 218 ASP A N 1
ATOM 1693 C CA . ASP A 1 218 ? -13.678 -0.673 40.901 1.00 41.16 218 ASP A CA 1
ATOM 1694 C C . ASP A 1 218 ? -12.456 0.259 40.847 1.00 41.16 218 ASP A C 1
ATOM 1696 O O . ASP A 1 218 ? -11.653 0.221 39.907 1.00 41.16 218 ASP A O 1
ATOM 1700 N N . ARG A 1 219 ? -12.356 1.180 41.814 1.00 40.75 219 ARG A N 1
ATOM 1701 C CA . ARG A 1 219 ? -11.154 1.994 42.027 1.00 40.75 219 ARG A CA 1
ATOM 1702 C C . ARG A 1 219 ? -10.125 1.114 42.724 1.00 40.75 219 ARG A C 1
ATOM 1704 O O . ARG A 1 219 ? -9.881 1.260 43.915 1.00 40.75 219 ARG A O 1
ATOM 1711 N N . GLY A 1 220 ? -9.529 0.206 41.961 1.00 34.50 220 GLY A N 1
ATOM 1712 C CA . GLY A 1 220 ? -8.296 -0.454 42.359 1.00 34.50 220 GLY A CA 1
ATOM 1713 C C . GLY A 1 220 ? -7.161 0.564 42.344 1.00 34.50 220 GLY A C 1
ATOM 1714 O O . GLY A 1 220 ? -6.647 0.910 41.280 1.00 34.50 220 GLY A O 1
ATOM 1715 N N . GLU A 1 221 ? -6.806 1.070 43.523 1.00 38.22 221 GLU A N 1
ATOM 1716 C CA . GLU A 1 221 ? -5.511 1.693 43.782 1.00 38.22 221 GLU A CA 1
ATOM 1717 C C . GLU A 1 221 ? -4.408 0.708 43.370 1.00 38.22 221 GLU A C 1
ATOM 1719 O O . GLU A 1 221 ? -4.317 -0.401 43.895 1.00 38.22 221 GLU A O 1
ATOM 1724 N N . LEU A 1 222 ? -3.589 1.103 42.395 1.00 38.22 222 LEU A N 1
ATOM 1725 C CA . LEU A 1 222 ? -2.348 0.412 42.067 1.00 38.22 222 LEU A CA 1
ATOM 1726 C C . LEU A 1 222 ? -1.218 1.081 42.855 1.00 38.22 222 LEU A C 1
ATOM 1728 O O . LEU A 1 222 ? -0.893 2.243 42.599 1.00 38.22 222 LEU A O 1
ATOM 1732 N N . VAL A 1 223 ? -0.655 0.332 43.804 1.00 35.00 223 VAL A N 1
ATOM 1733 C CA . VAL A 1 223 ? 0.754 0.444 44.217 1.00 35.00 223 VAL A CA 1
ATOM 1734 C C . VAL A 1 223 ? 1.602 -0.310 43.201 1.00 35.00 223 VAL A C 1
ATOM 1736 O O . VAL A 1 223 ? 1.165 -1.408 42.786 1.00 35.00 223 VAL A O 1
#

pLDDT: mean 87.81, std 12.83, range [34.5, 97.31]